Protein AF-0000000085276864 (afdb_homodimer)

pLDDT: mean 82.4, std 25.43, range [32.88, 98.94]

Solvent-accessible surface area (backbone atoms only — not comparable to full-atom values): 12801 Å² total; per-residue (Å²): 137,80,80,74,76,74,74,73,77,80,73,78,75,72,78,76,73,77,78,73,69,77,77,74,61,68,73,77,74,51,74,76,76,57,68,72,76,35,50,50,64,70,44,64,69,44,79,50,71,42,58,68,77,67,55,69,48,38,58,36,40,38,34,48,31,33,49,24,39,40,39,36,50,31,45,26,29,35,36,39,40,33,46,31,32,46,26,42,37,37,38,33,50,27,77,39,45,39,36,40,26,70,46,33,51,26,41,38,35,50,48,48,58,34,38,31,30,79,138,82,79,75,69,77,75,75,76,81,73,78,77,73,79,76,72,79,78,74,69,77,77,73,64,69,71,76,75,52,74,78,77,57,67,71,76,35,48,50,65,68,42,64,68,42,78,49,72,42,56,66,77,67,54,68,47,37,59,37,39,38,33,47,31,33,50,23,38,39,37,35,50,30,45,26,31,34,36,39,41,34,46,31,31,46,28,42,36,38,39,33,51,27,75,38,46,40,36,40,26,69,46,34,51,26,41,37,37,52,49,48,58,32,39,32,30,79

Secondary structure (DSSP, 8-state):
-------------------------TTTT-----GGGGEEES-BS-EEEE-TTSSSS--EEEEEEES-EEEE-S-BS-EEEEEEES-EEEEEEEEEEEEEES-BS-EEEEEEEEEEE-/-------------------------TTTT-----GGGGEEES-BS-EEEE-TTSSSS--EEEEEEES-EEEE-S-BS-EEEEEEES-EEEEEEEEEEEEEES-BS-EEEEEEEEEEE-

InterPro domains:
  IPR006599 CARP motif [SM00673] (65-102)
  IPR012945 Tubulin binding cofactor C-like domain [PF07986] (57-118)
  IPR016098 Cyclase-associated protein CAP/septum formation inhibitor MinC, C-terminal [G3DSA:2.160.20.70] (35-118)
  IPR017901 C-CAP/cofactor C-like domain [PS51329] (22-118)
  IPR036223 Adenylate cyclase-associated CAP, C-terminal superfamily [SSF69340] (34-108)
  IPR039093 Protein XRP2 [PTHR15440] (18-118)

Nearest PDB structures (foldseek):
  2bx6-assembly1_A  TM=9.708E-01  e=3.946E-08  Homo sapiens
  3bh7-assembly1_B  TM=9.808E-01  e=4.309E-07  Homo sapiens
  2b0r-assembly1_A  TM=8.086E-01  e=3.687E-01  Cryptosporidium parvum
  1kq5-assembly1_A  TM=8.104E-01  e=4.629E-01  Saccharomyces cerevisiae
  1k4z-assembly1_A  TM=7.435E-01  e=3.687E-01  Saccharomyces cerevisiae

Organism: Cherax quadricarinatus (NCBI:txid27406)

Foldseek 3Di:
DDPPPPPVPPPPPDPPDPPPPPPPPPPPPPVPPDLVQQEDEQAECEEEEDDEPSQAQEEHEYEHYELYEYYYAYEYAEYEYYQYENYEYEEEAYNHEYEYENYYNYHYHYNYDYYHYD/DDPPPPPPPPPPPDPPDPPPPPPPPPPPPPVPPDLVQQEDEQAECEEEEDDEPSQAQEEHEYEHYELYEYYYAYEYAEYEYYQYENYEYEEEAYAHEYEYENYYNYHYHYNYDYYDYD

Radius of gyration: 33.18 Å; Cα contacts (8 Å, |Δi|>4): 534; chains: 2; bounding box: 94×84×102 Å

Sequence (236 aa):
MGCLHSTGWWSHKEPREPHQEPKSYSWDKKDRVNPADFTVENVSNEEVGRLPGTIGGQQFIIQNCQASQIYLFDCINTITIDDCSDCIIFVGPTTGSLFLRDCQDCVVMAACGQFRTRMGCLHSTGWWSHKEPREPHQEPKSYSWDKKDRVNPADFTVENVSNEEVGRLPGTIGGQQFIIQNCQASQIYLFDCINTITIDDCSDCIIFVGPTTGSLFLRDCQDCVVMAACGQFRTR

Structure (mmCIF, N/CA/C/O backbone):
data_AF-0000000085276864-model_v1
#
loop_
_entity.id
_entity.type
_entity.pdbx_description
1 polymer 'C-CAP/cofactor C-like domain-containing protein'
#
loop_
_atom_site.group_PDB
_atom_site.id
_atom_site.type_symbol
_atom_site.label_atom_id
_atom_site.label_alt_id
_atom_site.label_comp_id
_atom_site.label_asym_id
_atom_site.label_entity_id
_atom_site.label_seq_id
_atom_site.pdbx_PDB_ins_code
_atom_site.Cartn_x
_atom_site.Cartn_y
_atom_site.Cartn_z
_atom_site.occupancy
_atom_site.B_iso_or_equiv
_atom_site.auth_seq_id
_atom_site.auth_comp_id
_atom_site.auth_asym_id
_atom_site.auth_atom_id
_atom_site.pdbx_PDB_model_num
ATOM 1 N N . MET A 1 1 ? 59.781 -59.875 40.656 1 34.41 1 MET A N 1
ATOM 2 C CA . MET A 1 1 ? 58.406 -59.594 40.219 1 34.41 1 MET A CA 1
ATOM 3 C C . MET A 1 1 ? 58.375 -58.281 39.438 1 34.41 1 MET A C 1
ATOM 5 O O . MET A 1 1 ? 58.625 -57.219 40 1 34.41 1 MET A O 1
ATOM 9 N N . GLY A 1 2 ? 58.781 -58.344 38.094 1 35.69 2 GLY A N 1
ATOM 10 C CA . GLY A 1 2 ? 59.219 -57.344 37.125 1 35.69 2 GLY A CA 1
ATOM 11 C C . GLY A 1 2 ? 58.125 -56.344 36.781 1 35.69 2 GLY A C 1
ATOM 12 O O . GLY A 1 2 ? 57 -56.719 36.5 1 35.69 2 GLY A O 1
ATOM 13 N N . CYS A 1 3 ? 58.125 -55.188 37.375 1 41 3 CYS A N 1
ATOM 14 C CA . CYS A 1 3 ? 57.344 -54 37.125 1 41 3 CYS A CA 1
ATOM 15 C C . CYS A 1 3 ? 57.281 -53.656 35.625 1 41 3 CYS A C 1
ATOM 17 O O . CYS A 1 3 ? 58.312 -53.312 35.031 1 41 3 CYS A O 1
ATOM 19 N N . LEU A 1 4 ? 56.594 -54.5 34.906 1 35.19 4 LEU A N 1
ATOM 20 C CA . LEU A 1 4 ? 56.438 -54.406 33.438 1 35.19 4 LEU A CA 1
ATOM 21 C C . LEU A 1 4 ? 55.938 -53 33.062 1 35.19 4 LEU A C 1
ATOM 23 O O . LEU A 1 4 ? 54.969 -52.5 33.594 1 35.19 4 LEU A O 1
ATOM 27 N N . HIS A 1 5 ? 56.906 -52.094 32.844 1 40.5 5 HIS A N 1
ATOM 28 C CA . HIS A 1 5 ? 56.75 -50.781 32.281 1 40.5 5 HIS A CA 1
ATOM 29 C C . HIS A 1 5 ? 55.875 -50.781 31.031 1 40.5 5 HIS A C 1
ATOM 31 O O . HIS A 1 5 ? 56.312 -51.25 29.969 1 40.5 5 HIS A O 1
ATOM 37 N N . SER A 1 6 ? 54.625 -51.188 31.141 1 36.59 6 SER A N 1
ATOM 38 C CA . SER A 1 6 ? 53.688 -51.156 30.016 1 36.59 6 SER A CA 1
ATOM 39 C C . SER A 1 6 ? 53.719 -49.781 29.328 1 36.59 6 SER A C 1
ATOM 41 O O . SER A 1 6 ? 53.5 -48.75 29.969 1 36.59 6 SER A O 1
ATOM 43 N N . THR A 1 7 ? 54.75 -49.594 28.531 1 36.38 7 THR A N 1
ATOM 44 C CA . THR A 1 7 ? 54.875 -48.469 27.641 1 36.38 7 THR A CA 1
ATOM 45 C C . THR A 1 7 ? 53.594 -48.25 26.828 1 36.38 7 THR A C 1
ATOM 47 O O . THR A 1 7 ? 53.312 -49 25.891 1 36.38 7 THR A O 1
ATOM 50 N N . GLY A 1 8 ? 52.438 -48.312 27.422 1 35.78 8 GLY A N 1
ATOM 51 C CA . GLY A 1 8 ? 51.219 -48.125 26.625 1 35.78 8 GLY A CA 1
ATOM 52 C C . GLY A 1 8 ? 51.312 -46.938 25.672 1 35.78 8 GLY A C 1
ATOM 53 O O . GLY A 1 8 ? 51.5 -45.812 26.109 1 35.78 8 GLY A O 1
ATOM 54 N N . TRP A 1 9 ? 51.938 -47.188 24.531 1 35.56 9 TRP A N 1
ATOM 55 C CA . TRP A 1 9 ? 52.062 -46.312 23.359 1 35.56 9 TRP A CA 1
ATOM 56 C C . TRP A 1 9 ? 50.719 -45.656 23.031 1 35.56 9 TRP A C 1
ATOM 58 O O . TRP A 1 9 ? 49.719 -46.312 22.812 1 35.56 9 TRP A O 1
ATOM 68 N N . TRP A 1 10 ? 50.344 -44.469 23.75 1 39.09 10 TRP A N 1
ATOM 69 C CA . TRP A 1 10 ? 49.281 -43.531 23.5 1 39.09 10 TRP A CA 1
ATOM 70 C C . TRP A 1 10 ? 49.156 -43.219 22 1 39.09 10 TRP A C 1
ATOM 72 O O . TRP A 1 10 ? 50 -42.594 21.406 1 39.09 10 TRP A O 1
ATOM 82 N N . SER A 1 11 ? 48.906 -44.219 21.109 1 36.53 11 SER A N 1
ATOM 83 C CA . SER A 1 11 ? 48.688 -43.969 19.703 1 36.53 11 SER A CA 1
ATOM 84 C C . SER A 1 11 ? 47.656 -42.844 19.484 1 36.53 11 SER A C 1
ATOM 86 O O . SER A 1 11 ? 46.562 -42.906 20.016 1 36.53 11 SER A O 1
ATOM 88 N N . HIS A 1 12 ? 48.062 -41.594 19.328 1 34.91 12 HIS A N 1
ATOM 89 C CA . HIS A 1 12 ? 47.344 -40.406 18.891 1 34.91 12 HIS A CA 1
ATOM 90 C C . HIS A 1 12 ? 46.531 -40.688 17.625 1 34.91 12 HIS A C 1
ATOM 92 O O . HIS A 1 12 ? 47.125 -40.906 16.562 1 34.91 12 HIS A O 1
ATOM 98 N N . LYS A 1 13 ? 45.438 -41.438 17.625 1 38.28 13 LYS A N 1
ATOM 99 C CA . LYS A 1 13 ? 44.531 -41.562 16.484 1 38.28 13 LYS A CA 1
ATOM 100 C C . LYS A 1 13 ? 44.188 -40.188 15.906 1 38.28 13 LYS A C 1
ATOM 102 O O . LYS A 1 13 ? 43.75 -39.281 16.641 1 38.28 13 LYS A O 1
ATOM 107 N N . GLU A 1 14 ? 44.875 -39.719 14.852 1 39.56 14 GLU A N 1
ATOM 108 C CA . GLU A 1 14 ? 44.562 -38.5 14.094 1 39.56 14 GLU A CA 1
ATOM 109 C C . GLU A 1 14 ? 43.094 -38.406 13.773 1 39.56 14 GLU A C 1
ATOM 111 O O . GLU A 1 14 ? 42.469 -39.375 13.328 1 39.56 14 GLU A O 1
ATOM 116 N N . PRO A 1 15 ? 42.312 -37.469 14.312 1 41.28 15 PRO A N 1
ATOM 117 C CA . PRO A 1 15 ? 40.906 -37.312 13.992 1 41.28 15 PRO A CA 1
ATOM 118 C C . PRO A 1 15 ? 40.625 -37.281 12.492 1 41.28 15 PRO A C 1
ATOM 120 O O . PRO A 1 15 ? 41.344 -36.594 11.742 1 41.28 15 PRO A O 1
ATOM 123 N N . ARG A 1 16 ? 40.25 -38.375 11.789 1 37.78 16 ARG A N 1
ATOM 124 C CA . ARG A 1 16 ? 39.812 -38.375 10.398 1 37.78 16 ARG A CA 1
ATOM 125 C C . ARG A 1 16 ? 39 -37.156 10.062 1 37.78 16 ARG A C 1
ATOM 127 O O . ARG A 1 16 ? 38.219 -36.688 10.875 1 37.78 16 ARG A O 1
ATOM 134 N N . GLU A 1 17 ? 39.562 -36.188 9.281 1 40.88 17 GLU A N 1
ATOM 135 C CA . GLU A 1 17 ? 38.875 -35 8.727 1 40.88 17 GLU A CA 1
ATOM 136 C C . GLU A 1 17 ? 37.5 -35.375 8.219 1 40.88 17 GLU A C 1
ATOM 138 O O . GLU A 1 17 ? 37.281 -36.406 7.598 1 40.88 17 GLU A O 1
ATOM 143 N N . PRO A 1 18 ? 36.375 -34.938 8.789 1 40.47 18 PRO A N 1
ATOM 144 C CA . PRO A 1 18 ? 35.062 -35.219 8.25 1 40.47 18 PRO A CA 1
ATOM 145 C C . PRO A 1 18 ? 35 -35.094 6.73 1 40.47 18 PRO A C 1
ATOM 147 O O . PRO A 1 18 ? 35.688 -34.25 6.148 1 40.47 18 PRO A O 1
ATOM 150 N N . HIS A 1 19 ? 35 -36.188 5.949 1 40.25 19 HIS A N 1
ATOM 151 C CA . HIS A 1 19 ? 34.688 -36.188 4.527 1 40.25 19 HIS A CA 1
ATOM 152 C C . HIS A 1 19 ? 33.656 -35.125 4.207 1 40.25 19 HIS A C 1
ATOM 154 O O . HIS A 1 19 ? 32.531 -35.125 4.75 1 40.25 19 HIS A O 1
ATOM 160 N N . GLN A 1 20 ? 34 -33.875 3.93 1 39.62 20 GLN A N 1
ATOM 161 C CA . GLN A 1 20 ? 33.094 -32.875 3.373 1 39.62 20 GLN A CA 1
ATOM 162 C C . GLN A 1 20 ? 32.25 -33.469 2.252 1 39.62 20 GLN A C 1
ATOM 164 O O . GLN A 1 20 ? 32.781 -34 1.285 1 39.62 20 GLN A O 1
ATOM 169 N N . GLU A 1 21 ? 31.141 -34.125 2.504 1 41.62 21 GLU A N 1
ATOM 170 C CA . GLU A 1 21 ? 30.203 -34.469 1.443 1 41.62 21 GLU A CA 1
ATOM 171 C C . GLU A 1 21 ? 30.156 -33.375 0.368 1 41.62 21 GLU A C 1
ATOM 173 O O . GLU A 1 21 ? 30.312 -32.188 0.668 1 41.62 21 GLU A O 1
ATOM 178 N N . PRO A 1 22 ? 30.578 -33.688 -0.843 1 43.56 22 PRO A N 1
ATOM 179 C CA . PRO A 1 22 ? 30.531 -32.656 -1.879 1 43.56 22 PRO A CA 1
ATOM 180 C C . PRO A 1 22 ? 29.281 -31.797 -1.786 1 43.56 22 PRO A C 1
ATOM 182 O O . PRO A 1 22 ? 28.203 -32.281 -1.423 1 43.56 22 PRO A O 1
ATOM 185 N N . LYS A 1 23 ? 29.438 -30.5 -1.531 1 43.78 23 LYS A N 1
ATOM 186 C CA . LYS A 1 23 ? 28.375 -29.5 -1.575 1 43.78 23 LYS A CA 1
ATOM 187 C C . LYS A 1 23 ? 27.453 -29.719 -2.781 1 43.78 23 LYS A C 1
ATOM 189 O O . LYS A 1 23 ? 27.906 -29.641 -3.926 1 43.78 23 LYS A O 1
ATOM 194 N N . SER A 1 24 ? 26.656 -30.703 -2.801 1 42.94 24 SER A N 1
ATOM 195 C CA . SER A 1 24 ? 25.641 -30.734 -3.836 1 42.94 24 SER A CA 1
ATOM 196 C C . SER A 1 24 ? 25.062 -29.328 -4.066 1 42.94 24 SER A C 1
ATOM 198 O O . SER A 1 24 ? 24.688 -28.641 -3.113 1 42.94 24 SER A O 1
ATOM 200 N N . TYR A 1 25 ? 25.609 -28.656 -5.082 1 46.06 25 TYR A N 1
ATOM 201 C CA . TYR A 1 25 ? 25.172 -27.297 -5.359 1 46.06 25 TYR A CA 1
ATOM 202 C C . TYR A 1 25 ? 23.672 -27.25 -5.625 1 46.06 25 TYR A C 1
ATOM 204 O O . TYR A 1 25 ? 23.109 -28.203 -6.172 1 46.06 25 TYR A O 1
ATOM 212 N N . SER A 1 26 ? 22.859 -26.656 -4.812 1 50.47 26 SER A N 1
ATOM 213 C CA . SER A 1 26 ? 21.422 -26.375 -4.789 1 50.47 26 SER A CA 1
ATOM 214 C C . SER A 1 26 ? 20.891 -26.094 -6.188 1 50.47 26 SER A C 1
ATOM 216 O O . SER A 1 26 ? 19.688 -26.203 -6.441 1 50.47 26 SER A O 1
ATOM 218 N N . TRP A 1 27 ? 21.797 -25.766 -7.102 1 50.78 27 TRP A N 1
ATOM 219 C CA . TRP A 1 27 ? 21.281 -25.422 -8.422 1 50.78 27 TRP A CA 1
ATOM 220 C C . TRP A 1 27 ? 20.75 -26.672 -9.133 1 50.78 27 TRP A C 1
ATOM 222 O O . TRP A 1 27 ? 20.047 -26.562 -10.148 1 50.78 27 TRP A O 1
ATOM 232 N N . ASP A 1 28 ? 21.344 -27.844 -9.047 1 48.56 28 ASP A N 1
ATOM 233 C CA . ASP A 1 28 ? 20.922 -29 -9.828 1 48.56 28 ASP A CA 1
ATOM 234 C C . ASP A 1 28 ? 19.484 -29.406 -9.477 1 48.56 28 ASP A C 1
ATOM 236 O O . ASP A 1 28 ? 18.781 -29.984 -10.312 1 48.56 28 ASP A O 1
ATOM 240 N N . LYS A 1 29 ? 19.125 -29.703 -8.234 1 42.28 29 LYS A N 1
ATOM 241 C CA . LYS A 1 29 ? 17.75 -30.031 -7.867 1 42.28 29 LYS A CA 1
ATOM 242 C C . LYS A 1 29 ? 16.859 -28.781 -7.891 1 42.28 29 LYS A C 1
ATOM 244 O O . LYS A 1 29 ? 16.359 -28.344 -6.852 1 42.28 29 LYS A O 1
ATOM 249 N N . LYS A 1 30 ? 17.188 -27.734 -8.531 1 48.84 30 LYS A N 1
ATOM 250 C CA . LYS A 1 30 ? 16.203 -26.672 -8.664 1 48.84 30 LYS A CA 1
ATOM 251 C C . LYS A 1 30 ? 14.859 -27.219 -9.117 1 48.84 30 LYS A C 1
ATOM 253 O O . LYS A 1 30 ? 14.719 -27.688 -10.25 1 48.84 30 LYS A O 1
ATOM 258 N N . ASP A 1 31 ? 14.211 -28.031 -8.469 1 52.94 31 ASP A N 1
ATOM 259 C CA . ASP A 1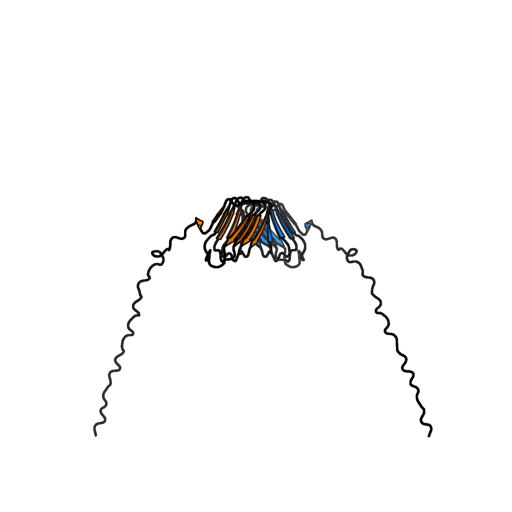 31 ? 12.805 -28.297 -8.789 1 52.94 31 ASP A CA 1
ATOM 260 C C . ASP A 1 31 ? 12.18 -27.109 -9.523 1 52.94 31 ASP A C 1
ATOM 262 O O . ASP A 1 31 ? 12.258 -25.969 -9.055 1 52.94 31 ASP A O 1
ATOM 266 N N . ARG A 1 32 ? 12.109 -26.938 -10.836 1 65.44 32 ARG A N 1
ATOM 267 C CA . ARG A 1 32 ? 11.648 -25.891 -11.742 1 65.44 32 ARG A CA 1
ATOM 268 C C . ARG A 1 32 ? 10.305 -25.328 -11.289 1 65.44 32 ARG A C 1
ATOM 270 O O . ARG A 1 32 ? 9.289 -26.031 -11.328 1 65.44 32 ARG A O 1
ATOM 277 N N . VAL A 1 33 ? 10.297 -24.484 -10.375 1 77.81 33 VAL A N 1
ATOM 278 C CA . VAL A 1 33 ? 9.047 -23.844 -10.008 1 77.81 33 VAL A CA 1
ATOM 279 C C . VAL A 1 33 ? 8.383 -23.266 -11.258 1 77.81 33 VAL A C 1
ATOM 281 O O . VAL A 1 33 ? 9.039 -22.625 -12.086 1 77.81 33 VAL A O 1
ATOM 284 N N . ASN A 1 34 ? 7.188 -23.719 -11.648 1 88.94 34 ASN A N 1
ATOM 285 C CA . ASN A 1 34 ? 6.367 -23.188 -12.727 1 88.94 34 ASN A CA 1
ATOM 286 C C . ASN A 1 34 ? 5.805 -21.812 -12.375 1 88.94 34 ASN A C 1
ATOM 288 O O . ASN A 1 34 ? 4.988 -21.688 -11.461 1 88.94 34 ASN A O 1
ATOM 292 N N . PRO A 1 35 ? 6.207 -20.797 -13.086 1 88.56 35 PRO A N 1
ATOM 293 C CA . PRO A 1 35 ? 5.715 -19.453 -12.781 1 88.56 35 PRO A CA 1
ATOM 294 C C . PRO A 1 35 ? 4.188 -19.375 -12.766 1 88.56 35 PRO A C 1
ATOM 296 O O . PRO A 1 35 ? 3.619 -18.547 -12.047 1 88.56 35 PRO A O 1
ATOM 299 N N . ALA A 1 36 ? 3.562 -20.172 -13.531 1 92.5 36 ALA A N 1
ATOM 300 C CA . ALA A 1 36 ? 2.105 -20.141 -13.602 1 92.5 36 ALA A CA 1
ATOM 301 C C . ALA A 1 36 ? 1.481 -20.484 -12.25 1 92.5 36 ALA A C 1
ATOM 303 O O . ALA A 1 36 ? 0.371 -20.047 -11.945 1 92.5 36 ALA A O 1
ATOM 304 N N . ASP A 1 37 ? 2.209 -21.219 -11.5 1 94.56 37 ASP A N 1
ATOM 305 C CA . ASP A 1 37 ? 1.709 -21.609 -10.188 1 94.56 37 ASP A CA 1
ATOM 306 C C . ASP A 1 37 ? 1.671 -20.422 -9.234 1 94.56 37 ASP A C 1
ATOM 308 O O . ASP A 1 37 ? 1.008 -20.469 -8.195 1 94.56 37 ASP A O 1
ATOM 312 N N . PHE A 1 38 ? 2.387 -19.391 -9.625 1 97.94 38 PHE A N 1
ATOM 313 C CA . PHE A 1 38 ? 2.521 -18.25 -8.727 1 97.94 38 PHE A CA 1
ATOM 314 C C . PHE A 1 38 ? 1.994 -16.969 -9.383 1 97.94 38 PHE A C 1
ATOM 316 O O . PHE A 1 38 ? 2.58 -15.898 -9.227 1 97.94 38 PHE A O 1
ATOM 323 N N . THR A 1 39 ? 0.904 -17.203 -10.094 1 98.5 39 THR A N 1
ATOM 324 C CA . THR A 1 39 ? 0.241 -16.094 -10.781 1 98.5 39 THR A CA 1
ATOM 325 C C . THR A 1 39 ? -1.276 -16.25 -10.703 1 98.5 39 THR A C 1
ATOM 327 O O . THR A 1 39 ? -1.805 -17.359 -10.867 1 98.5 39 THR A O 1
ATOM 330 N N . VAL A 1 40 ? -1.988 -15.18 -10.414 1 98.75 40 VAL A N 1
ATOM 331 C CA . VAL A 1 40 ? -3.422 -15.023 -10.641 1 98.75 40 VAL A CA 1
ATOM 332 C C . VAL A 1 40 ? -3.668 -13.945 -11.695 1 98.75 40 VAL A C 1
ATOM 334 O O . VAL A 1 40 ? -3.318 -12.781 -11.492 1 98.75 40 VAL A O 1
ATOM 337 N N . GLU A 1 41 ? -4.223 -14.398 -12.805 1 98.75 41 GLU A N 1
ATOM 338 C CA . GLU A 1 41 ? -4.363 -13.438 -13.891 1 98.75 41 GLU A CA 1
ATOM 339 C C . GLU A 1 41 ? -5.707 -13.602 -14.602 1 98.75 41 GLU A C 1
ATOM 341 O O . GLU A 1 41 ? -6.242 -14.711 -14.68 1 98.75 41 GLU A O 1
ATOM 346 N N . ASN A 1 42 ? -6.262 -12.531 -15.07 1 98.81 42 ASN A N 1
ATOM 347 C CA . ASN A 1 42 ? -7.453 -12.492 -15.906 1 98.81 42 ASN A CA 1
ATOM 348 C C . ASN A 1 42 ? -8.672 -13.062 -15.188 1 98.81 42 ASN A C 1
ATOM 350 O O . ASN A 1 42 ? -9.445 -13.812 -15.766 1 98.81 42 ASN A O 1
ATOM 354 N N . VAL A 1 43 ? -8.781 -12.695 -13.969 1 98.75 43 VAL A N 1
ATOM 355 C CA . VAL A 1 43 ? -9.914 -13.141 -13.164 1 98.75 43 VAL A CA 1
ATOM 356 C C . VAL A 1 43 ? -10.953 -12.031 -13.07 1 98.75 43 VAL A C 1
ATOM 358 O O . VAL A 1 43 ? -10.609 -10.867 -12.836 1 98.75 43 VAL A O 1
ATOM 361 N N . SER A 1 44 ? -12.219 -12.352 -13.391 1 98.88 44 SER A N 1
ATOM 362 C CA . SER A 1 44 ? -13.312 -11.383 -13.328 1 98.88 44 SER A CA 1
ATOM 363 C C . SER A 1 44 ? -14.508 -11.938 -12.562 1 98.88 44 SER A C 1
ATOM 365 O O . SER A 1 44 ? -14.984 -13.039 -12.867 1 98.88 44 SER A O 1
ATOM 367 N N . ASN A 1 45 ? -14.852 -11.227 -11.539 1 98.81 45 ASN A N 1
ATOM 368 C CA . ASN A 1 45 ? -16.047 -11.594 -10.789 1 98.81 45 ASN A CA 1
ATOM 369 C C . ASN A 1 45 ? -15.898 -12.969 -10.148 1 98.81 45 ASN A C 1
ATOM 371 O O . ASN A 1 45 ? -16.812 -13.805 -10.25 1 98.81 45 ASN A O 1
ATOM 375 N N . GLU A 1 46 ? -14.75 -13.109 -9.492 1 98.75 46 GLU A N 1
ATOM 376 C CA . GLU A 1 46 ? -14.477 -14.398 -8.867 1 98.75 46 GLU A CA 1
ATOM 377 C C . GLU A 1 46 ? -13.773 -14.227 -7.527 1 98.75 46 GLU A C 1
ATOM 379 O O . GLU A 1 46 ? -13.281 -13.141 -7.211 1 98.75 46 GLU A O 1
ATOM 384 N N . GLU A 1 47 ? -13.859 -15.234 -6.73 1 98.69 47 GLU A N 1
ATOM 385 C CA . GLU A 1 47 ? -13.023 -15.398 -5.543 1 98.69 47 GLU A CA 1
ATOM 386 C C . GLU A 1 47 ? -11.961 -16.469 -5.758 1 98.69 47 GLU A C 1
ATOM 388 O O . GLU A 1 47 ? -12.281 -17.625 -6.035 1 98.69 47 GLU A O 1
ATOM 393 N N . VAL A 1 48 ? -10.75 -16.062 -5.715 1 98.69 48 VAL A N 1
ATOM 394 C CA . VAL A 1 48 ? -9.641 -16.984 -5.926 1 98.69 48 VAL A CA 1
ATOM 395 C C . VAL A 1 48 ? -8.625 -16.828 -4.797 1 98.69 48 VAL A C 1
ATOM 397 O O . VAL A 1 48 ? -8.602 -15.812 -4.102 1 98.69 48 VAL A O 1
ATOM 400 N N . GLY A 1 49 ? -7.754 -17.953 -4.547 1 98.25 49 GLY A N 1
ATOM 401 C CA . GLY A 1 49 ? -6.773 -17.828 -3.477 1 98.25 49 GLY A CA 1
ATOM 402 C C . GLY A 1 49 ? -5.711 -18.922 -3.518 1 98.25 49 GLY A C 1
ATOM 403 O O . GLY A 1 49 ? -5.715 -19.766 -4.418 1 98.25 49 GLY A O 1
ATOM 404 N N . ARG A 1 50 ? -4.777 -18.781 -2.717 1 98.5 50 ARG A N 1
ATOM 405 C CA . ARG A 1 50 ? -3.732 -19.766 -2.438 1 98.5 50 ARG A CA 1
ATOM 406 C C . ARG A 1 50 ? -3.719 -20.156 -0.96 1 98.5 50 ARG A C 1
ATOM 408 O O . ARG A 1 50 ? -3.689 -19.281 -0.089 1 98.5 50 ARG A O 1
ATOM 415 N N . LEU A 1 51 ? -3.697 -21.453 -0.735 1 97.81 51 LEU A N 1
ATOM 416 C CA . LEU A 1 51 ? -3.67 -21.953 0.634 1 97.81 51 LEU A CA 1
ATOM 417 C C . LEU A 1 51 ? -2.246 -21.953 1.184 1 97.81 51 LEU A C 1
ATOM 419 O O . LEU A 1 51 ? -1.28 -21.906 0.418 1 97.81 51 LEU A O 1
ATOM 423 N N . PRO A 1 52 ? -2.102 -22.016 2.543 1 97.94 52 PRO A N 1
ATOM 424 C CA . PRO A 1 52 ? -0.76 -22.141 3.121 1 97.94 52 PRO A CA 1
ATOM 425 C C . PRO A 1 52 ? 0.029 -23.312 2.551 1 97.94 52 PRO A C 1
ATOM 427 O O . PRO A 1 52 ? -0.535 -24.391 2.326 1 97.94 52 PRO A O 1
ATOM 430 N N . GLY A 1 53 ? 1.264 -23.062 2.293 1 97 53 GLY A N 1
ATOM 431 C CA . GLY A 1 53 ? 2.125 -24.125 1.779 1 97 53 GLY A CA 1
ATOM 432 C C . GLY A 1 53 ? 2.189 -24.156 0.263 1 97 53 GLY A C 1
ATOM 433 O O . GLY A 1 53 ? 3.016 -24.859 -0.314 1 97 53 GLY A O 1
ATOM 434 N N . THR A 1 54 ? 1.394 -23.375 -0.413 1 96.88 54 THR A N 1
ATOM 435 C CA . THR A 1 54 ? 1.305 -23.453 -1.866 1 96.88 54 THR A CA 1
ATOM 436 C C . THR A 1 54 ? 2.25 -22.453 -2.527 1 96.88 54 THR A C 1
ATOM 438 O O . THR A 1 54 ? 2.686 -22.656 -3.662 1 96.88 54 THR A O 1
ATOM 441 N N . ILE A 1 55 ? 2.619 -21.406 -1.837 1 97.56 55 ILE A N 1
ATOM 442 C CA . ILE A 1 55 ? 3.51 -20.406 -2.416 1 97.56 55 ILE A CA 1
ATOM 443 C C . ILE A 1 55 ? 4.938 -20.641 -1.931 1 97.56 55 ILE A C 1
ATOM 445 O O . ILE A 1 55 ? 5.863 -20.75 -2.738 1 97.56 55 ILE A O 1
ATOM 449 N N . GLY A 1 56 ? 5.133 -20.719 -0.621 1 96.62 56 GLY A N 1
ATOM 450 C CA . GLY A 1 56 ? 6.398 -21.172 -0.077 1 96.62 56 GLY A CA 1
ATOM 451 C C . GLY A 1 56 ? 7.516 -20.156 -0.218 1 96.62 56 GLY A C 1
ATOM 452 O O . GLY A 1 56 ? 8.656 -20.516 -0.535 1 96.62 56 GLY A O 1
ATOM 453 N N . GLY A 1 57 ? 7.156 -18.875 -0.075 1 97.19 57 GLY A N 1
ATOM 454 C CA . GLY A 1 57 ? 8.195 -17.859 -0.086 1 97.19 57 GLY A CA 1
ATOM 455 C C . GLY A 1 57 ? 8.609 -17.438 -1.485 1 97.19 57 GLY A C 1
ATOM 456 O O . GLY A 1 57 ? 9.656 -16.812 -1.669 1 97.19 57 GLY A O 1
ATOM 457 N N . GLN A 1 58 ? 7.832 -17.891 -2.479 1 96.81 58 GLN A N 1
ATOM 458 C CA . GLN A 1 58 ? 8.117 -17.469 -3.848 1 96.81 58 GLN A CA 1
ATOM 459 C C . GLN A 1 58 ? 7.512 -16.109 -4.133 1 96.81 58 GLN A C 1
ATOM 461 O O . GLN A 1 58 ? 6.664 -15.625 -3.377 1 96.81 58 GLN A O 1
ATOM 466 N N . GLN A 1 59 ? 8.031 -15.469 -5.242 1 97.81 59 GLN A N 1
ATOM 467 C CA . GLN A 1 59 ? 7.359 -14.273 -5.738 1 97.81 59 GLN A CA 1
ATOM 468 C C . GLN A 1 59 ? 5.977 -14.609 -6.289 1 97.81 59 GLN A C 1
ATOM 470 O O . GLN A 1 59 ? 5.727 -15.742 -6.707 1 97.81 59 GLN A O 1
ATOM 475 N N . PHE A 1 60 ? 5.145 -13.648 -6.215 1 98.62 60 PHE A N 1
ATOM 476 C CA . PHE A 1 60 ? 3.781 -13.859 -6.695 1 98.62 60 PHE A CA 1
ATOM 477 C C . PHE A 1 60 ? 3.318 -12.68 -7.543 1 98.62 60 PHE A C 1
ATOM 479 O O . PHE A 1 60 ? 3.654 -11.523 -7.25 1 98.62 60 PHE A O 1
ATOM 486 N N . ILE A 1 61 ? 2.473 -13 -8.586 1 98.81 61 ILE A N 1
ATOM 487 C CA . ILE A 1 61 ? 1.983 -11.961 -9.484 1 98.81 61 ILE A CA 1
ATOM 488 C C . ILE A 1 61 ? 0.459 -12.008 -9.547 1 98.81 61 ILE A C 1
ATOM 490 O O . ILE A 1 61 ? -0.127 -13.078 -9.719 1 98.81 61 ILE A O 1
ATOM 494 N N . ILE A 1 62 ? -0.138 -10.867 -9.328 1 98.94 62 ILE A N 1
ATOM 495 C CA . ILE A 1 62 ? -1.556 -10.664 -9.602 1 98.94 62 ILE A CA 1
ATOM 496 C C . ILE A 1 62 ? -1.72 -9.633 -10.719 1 98.94 62 ILE A C 1
ATOM 498 O O . ILE A 1 62 ? -1.2 -8.516 -10.617 1 98.94 62 ILE A O 1
ATOM 502 N N . GLN A 1 63 ? -2.479 -10.055 -11.82 1 98.94 63 GLN A N 1
ATOM 503 C CA . GLN A 1 63 ? -2.561 -9.062 -12.883 1 98.94 63 GLN A CA 1
ATOM 504 C C . GLN A 1 63 ? -3.852 -9.211 -13.68 1 98.94 63 GLN A C 1
ATOM 506 O O . GLN A 1 63 ? -4.359 -10.32 -13.852 1 98.94 63 GLN A O 1
ATOM 511 N N . ASN A 1 64 ? -4.375 -8.156 -14.125 1 98.94 64 ASN A N 1
ATOM 512 C CA . ASN A 1 64 ? -5.539 -8.109 -15 1 98.94 64 ASN A CA 1
ATOM 513 C C . ASN A 1 64 ? -6.766 -8.742 -14.352 1 98.94 64 ASN A C 1
ATOM 515 O O . ASN A 1 64 ? -7.426 -9.594 -14.953 1 98.94 64 ASN A O 1
ATOM 519 N N . CYS A 1 65 ? -7.012 -8.305 -13.18 1 98.94 65 CYS A N 1
ATOM 520 C CA . CYS A 1 65 ? -8.172 -8.836 -12.461 1 98.94 65 CYS A CA 1
ATOM 521 C C . CYS A 1 65 ? -9.188 -7.73 -12.188 1 98.94 65 CYS A C 1
ATOM 523 O O . CYS A 1 65 ? -8.812 -6.578 -11.961 1 98.94 65 CYS A O 1
ATOM 525 N N . GLN A 1 66 ? -10.445 -8.047 -12.242 1 98.94 66 GLN A N 1
ATOM 526 C CA . GLN A 1 66 ? -11.508 -7.07 -12.055 1 98.94 66 GLN A CA 1
ATOM 527 C C . GLN A 1 66 ? -12.609 -7.621 -11.156 1 98.94 66 GLN A C 1
ATOM 529 O O . GLN A 1 66 ? -13.023 -8.773 -11.312 1 98.94 66 GLN A O 1
ATOM 534 N N . ALA A 1 67 ? -13.07 -6.793 -10.305 1 98.94 67 ALA A N 1
ATOM 535 C CA . ALA A 1 67 ? -14.242 -7.098 -9.484 1 98.94 67 ALA A CA 1
ATOM 536 C C . ALA A 1 67 ? -14.117 -8.477 -8.836 1 98.94 67 ALA A C 1
ATOM 538 O O . ALA A 1 67 ? -15.039 -9.289 -8.906 1 98.94 67 ALA A O 1
ATOM 539 N N . SER A 1 68 ? -12.945 -8.68 -8.266 1 98.94 68 SER A N 1
ATOM 540 C CA . SER A 1 68 ? -12.68 -10.016 -7.73 1 98.94 68 SER A CA 1
ATOM 541 C C . SER A 1 68 ? -12.062 -9.938 -6.34 1 98.94 68 SER A C 1
ATOM 543 O O . SER A 1 68 ? -11.57 -8.883 -5.926 1 98.94 68 SER A O 1
ATOM 545 N N . GLN A 1 69 ? -12.18 -11.008 -5.598 1 98.94 69 GLN A N 1
ATOM 546 C CA . GLN A 1 69 ? -11.531 -11.172 -4.301 1 98.94 69 GLN A CA 1
ATOM 547 C C . GLN A 1 69 ? -10.398 -12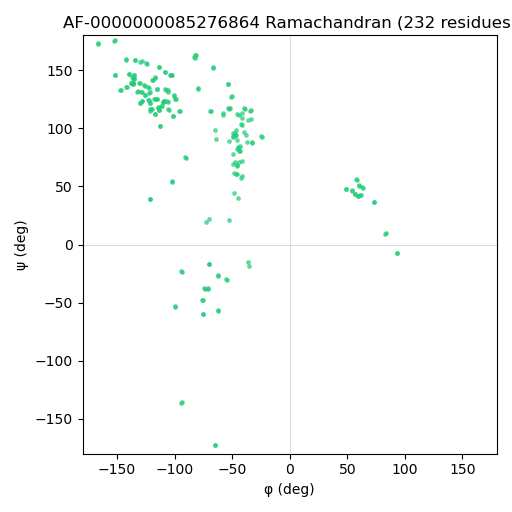.195 -4.371 1 98.94 69 GLN A C 1
ATOM 549 O O . GLN A 1 69 ? -10.609 -13.328 -4.809 1 98.94 69 GLN A O 1
ATOM 554 N N . ILE A 1 70 ? -9.188 -11.758 -3.98 1 98.94 70 ILE A N 1
ATOM 555 C CA . ILE A 1 70 ? -7.992 -12.594 -4.102 1 98.94 70 ILE A CA 1
ATOM 556 C C . ILE A 1 70 ? -7.336 -12.758 -2.734 1 98.94 70 ILE A C 1
ATOM 558 O O . ILE A 1 70 ? -7.039 -11.766 -2.059 1 98.94 70 ILE A O 1
ATOM 562 N N . TYR A 1 71 ? -7.145 -14.031 -2.32 1 98.88 71 TYR A N 1
ATOM 563 C CA . TYR A 1 71 ? -6.594 -14.336 -1.004 1 98.88 71 TYR A CA 1
ATOM 564 C C . TYR A 1 71 ? -5.301 -15.141 -1.124 1 98.88 71 TYR A C 1
ATOM 566 O O . TYR A 1 71 ? -5.316 -16.281 -1.573 1 98.88 71 TYR A O 1
ATOM 574 N N . LEU A 1 72 ? -4.199 -14.531 -0.642 1 98.88 72 LEU A N 1
ATOM 575 C CA . LEU A 1 72 ? -2.928 -15.25 -0.582 1 98.88 72 LEU A CA 1
ATOM 576 C C . LEU A 1 72 ? -2.514 -15.5 0.865 1 98.88 72 LEU A C 1
ATOM 578 O O . LEU A 1 72 ? -1.942 -14.625 1.515 1 98.88 72 LEU A O 1
ATOM 582 N N . PHE A 1 73 ? -2.75 -16.75 1.272 1 98.38 73 PHE A N 1
ATOM 583 C CA . PHE A 1 73 ? -2.557 -17.078 2.68 1 98.38 73 PHE A CA 1
ATOM 584 C C . PHE A 1 73 ? -1.246 -17.828 2.885 1 98.38 73 PHE A C 1
ATOM 586 O O . PHE A 1 73 ? -1.233 -18.922 3.449 1 98.38 73 PHE A O 1
ATOM 593 N N . ASP A 1 74 ? -0.161 -17.328 2.449 1 98.62 74 ASP A N 1
ATOM 594 C CA . ASP A 1 74 ? 1.162 -17.922 2.605 1 98.62 74 ASP A CA 1
ATOM 595 C C . ASP A 1 74 ? 2.25 -16.859 2.621 1 98.62 74 ASP A C 1
ATOM 597 O O . ASP A 1 74 ? 1.976 -15.68 2.367 1 98.62 74 ASP A O 1
ATOM 601 N N . CYS A 1 75 ? 3.574 -17.344 2.869 1 98.44 75 CYS A N 1
ATOM 602 C CA . CYS A 1 75 ? 4.707 -16.422 2.861 1 98.44 75 CYS A CA 1
ATOM 603 C C . CYS A 1 75 ? 5.145 -16.109 1.436 1 98.44 75 CYS A C 1
ATOM 605 O O . CYS A 1 75 ? 5.207 -17 0.591 1 98.44 75 CYS A O 1
ATOM 607 N N . ILE A 1 76 ? 5.336 -14.828 1.252 1 98.5 76 ILE A N 1
ATOM 608 C CA . ILE A 1 76 ? 5.68 -14.352 -0.082 1 98.5 76 ILE A CA 1
ATOM 609 C C . ILE A 1 76 ? 6.965 -13.531 -0.02 1 98.5 76 ILE A C 1
ATOM 611 O O . ILE A 1 76 ? 7.168 -12.75 0.916 1 98.5 76 ILE A O 1
ATOM 615 N N . ASN A 1 77 ? 7.816 -13.805 -1.011 1 98.06 77 ASN A N 1
ATOM 616 C CA . ASN A 1 77 ? 9.023 -12.984 -1.055 1 98.06 77 ASN A CA 1
ATOM 617 C C . ASN A 1 77 ? 8.727 -11.578 -1.579 1 98.06 77 ASN A C 1
ATOM 619 O O . ASN A 1 77 ? 8.945 -10.594 -0.879 1 98.06 77 ASN A O 1
ATOM 623 N N . THR A 1 78 ? 8.195 -11.484 -2.854 1 98.25 78 THR A N 1
ATOM 624 C CA . THR A 1 78 ? 7.805 -10.258 -3.527 1 98.25 78 THR A CA 1
ATOM 625 C C . THR A 1 78 ? 6.461 -10.43 -4.23 1 98.25 78 THR A C 1
ATOM 627 O O . THR A 1 78 ? 6.156 -11.508 -4.746 1 98.25 78 THR A O 1
ATOM 630 N N . ILE A 1 79 ? 5.676 -9.383 -4.184 1 98.75 79 ILE A N 1
ATOM 631 C CA . ILE A 1 79 ? 4.41 -9.477 -4.906 1 98.75 79 ILE A CA 1
ATOM 632 C C . ILE A 1 79 ? 4.223 -8.25 -5.793 1 98.75 79 ILE A C 1
ATOM 634 O O . ILE A 1 79 ? 4.555 -7.133 -5.391 1 98.75 79 ILE A O 1
ATOM 638 N N . THR A 1 80 ? 3.742 -8.484 -6.973 1 98.75 80 THR A N 1
ATOM 639 C CA . THR A 1 80 ? 3.365 -7.434 -7.91 1 98.75 80 THR A CA 1
ATOM 640 C C . THR A 1 80 ? 1.871 -7.488 -8.219 1 98.75 80 THR A C 1
ATOM 642 O O . THR A 1 80 ? 1.346 -8.547 -8.57 1 98.75 80 THR A O 1
ATOM 645 N N . ILE A 1 81 ? 1.235 -6.453 -8.023 1 98.88 81 ILE A N 1
ATOM 646 C CA . ILE A 1 81 ? -0.166 -6.285 -8.391 1 98.88 81 ILE A CA 1
ATOM 647 C C . ILE A 1 81 ? -0.287 -5.227 -9.484 1 98.88 81 ILE A C 1
ATOM 649 O O . ILE A 1 81 ? 0.041 -4.059 -9.266 1 98.88 81 ILE A O 1
ATOM 653 N N . ASP A 1 82 ? -0.807 -5.711 -10.648 1 98.81 82 ASP A N 1
ATOM 654 C CA . ASP A 1 82 ? -0.793 -4.844 -11.828 1 98.81 82 ASP A CA 1
ATOM 655 C C . ASP A 1 82 ? -2.152 -4.844 -12.523 1 98.81 82 ASP A C 1
ATOM 657 O O . ASP A 1 82 ? -2.746 -5.898 -12.734 1 98.81 82 ASP A O 1
ATOM 661 N N . ASP A 1 83 ? -2.643 -3.682 -12.82 1 98.88 83 ASP A N 1
ATOM 662 C CA . ASP A 1 83 ? -3.834 -3.525 -13.656 1 98.88 83 ASP A CA 1
ATOM 663 C C . ASP A 1 83 ? -5.027 -4.258 -13.047 1 98.88 83 ASP A C 1
ATOM 665 O O . ASP A 1 83 ? -5.641 -5.105 -13.695 1 98.88 83 ASP A O 1
ATOM 669 N N . CYS A 1 84 ? -5.301 -3.912 -11.859 1 98.88 84 CYS A N 1
ATOM 670 C CA . CYS A 1 84 ? -6.453 -4.48 -11.172 1 98.88 84 CYS A CA 1
ATOM 671 C C . CYS A 1 84 ? -7.449 -3.396 -10.789 1 98.88 84 CYS A C 1
ATOM 673 O O . CYS A 1 84 ? -7.059 -2.293 -10.406 1 98.88 84 CYS A O 1
ATOM 675 N N . SER A 1 85 ? -8.703 -3.695 -10.898 1 98.94 85 SER A N 1
ATOM 676 C CA . SER A 1 85 ? -9.742 -2.729 -10.547 1 98.94 85 SER A CA 1
ATOM 677 C C . SER A 1 85 ? -10.852 -3.383 -9.734 1 98.94 85 SER A C 1
ATOM 679 O O . SER A 1 85 ? -11.266 -4.508 -10.031 1 98.94 85 SER A O 1
ATOM 681 N N . ASP A 1 86 ? -11.281 -2.713 -8.773 1 98.94 86 ASP A N 1
ATOM 682 C CA . ASP A 1 86 ? -12.422 -3.15 -7.977 1 98.94 86 ASP A CA 1
ATOM 683 C C . ASP A 1 86 ? -12.156 -4.512 -7.336 1 98.94 86 ASP A C 1
ATOM 685 O O . ASP A 1 86 ? -13.016 -5.398 -7.375 1 98.94 86 ASP A O 1
ATOM 689 N N . CYS A 1 87 ? -10.969 -4.625 -6.867 1 98.94 87 CYS A N 1
ATOM 690 C CA . CYS A 1 87 ? -10.617 -5.898 -6.25 1 98.94 87 CYS A CA 1
ATOM 691 C C . CYS A 1 87 ? -10.375 -5.73 -4.754 1 98.94 87 CYS A C 1
ATOM 693 O O . CYS A 1 87 ? -10.023 -4.645 -4.293 1 98.94 87 CYS A O 1
ATOM 695 N N . ILE A 1 88 ? -10.602 -6.777 -4.012 1 98.94 88 ILE A N 1
ATOM 696 C CA . ILE A 1 88 ? -10.156 -6.945 -2.635 1 98.94 88 ILE A CA 1
ATOM 697 C C . ILE A 1 88 ? -9.055 -8.008 -2.572 1 98.94 88 ILE A C 1
ATOM 699 O O . ILE A 1 88 ? -9.273 -9.156 -2.973 1 98.94 88 ILE A O 1
ATOM 703 N N . ILE A 1 89 ? -7.898 -7.617 -2.043 1 98.94 89 ILE A N 1
ATOM 704 C CA . ILE A 1 89 ? -6.734 -8.5 -2.111 1 98.94 89 ILE A CA 1
ATOM 705 C C . ILE A 1 89 ? -6.125 -8.656 -0.72 1 98.94 89 ILE A C 1
ATOM 707 O O . ILE A 1 89 ? -5.758 -7.668 -0.081 1 98.94 89 ILE A O 1
ATOM 711 N N . PHE A 1 90 ? -6.008 -9.836 -0.269 1 98.88 90 PHE A N 1
ATOM 712 C CA . PHE A 1 90 ? -5.348 -10.188 0.984 1 98.88 90 PHE A CA 1
ATOM 713 C C . PHE A 1 90 ? -3.996 -10.836 0.721 1 98.88 90 PHE A C 1
ATOM 715 O O . PHE A 1 90 ? -3.916 -11.859 0.032 1 98.88 90 PHE A O 1
ATOM 722 N N . VAL A 1 91 ? -2.982 -10.242 1.276 1 98.81 91 VAL A N 1
ATOM 723 C CA . VAL A 1 91 ? -1.631 -10.742 1.044 1 98.81 91 VAL A CA 1
ATOM 724 C C . VAL A 1 91 ? -0.979 -11.109 2.375 1 98.81 91 VAL A C 1
ATOM 726 O O . VAL A 1 91 ? -0.869 -10.273 3.273 1 98.81 91 VAL A O 1
ATOM 729 N N . GLY A 1 92 ? -0.582 -12.344 2.486 1 98.56 92 GLY A N 1
ATOM 730 C CA . GLY A 1 92 ? 0.122 -12.789 3.678 1 98.56 92 GLY A CA 1
ATOM 731 C C . GLY A 1 92 ? 1.475 -12.125 3.855 1 98.56 92 GLY A C 1
ATOM 732 O O . GLY A 1 92 ? 1.789 -11.148 3.164 1 98.56 92 GLY A O 1
ATOM 733 N N . PRO A 1 93 ? 2.211 -12.68 4.91 1 98.44 93 PRO A N 1
ATOM 734 C CA . PRO A 1 93 ? 3.521 -12.078 5.18 1 98.44 93 PRO A CA 1
ATOM 735 C C . PRO A 1 93 ? 4.383 -11.953 3.926 1 98.44 93 PRO A C 1
ATOM 737 O O . PRO A 1 93 ? 4.555 -12.922 3.189 1 98.44 93 PRO A O 1
ATOM 740 N N . THR A 1 94 ? 4.871 -10.797 3.676 1 98.38 94 THR A N 1
ATOM 741 C CA . THR A 1 94 ? 5.719 -10.492 2.527 1 98.38 94 THR A CA 1
ATOM 742 C C . THR A 1 94 ? 7.066 -9.938 2.98 1 98.38 94 THR A C 1
ATOM 744 O O . THR A 1 94 ? 7.125 -8.898 3.637 1 98.38 94 THR A O 1
ATOM 747 N N . THR A 1 95 ? 8.102 -10.703 2.688 1 97.25 95 THR A N 1
ATOM 748 C CA . THR A 1 95 ? 9.43 -10.328 3.17 1 97.25 95 THR A CA 1
ATOM 749 C C . THR A 1 95 ? 9.977 -9.141 2.381 1 97.25 95 THR A C 1
ATOM 751 O O . THR A 1 95 ? 10.664 -8.281 2.938 1 97.25 95 THR A O 1
ATOM 754 N N . GLY A 1 96 ? 9.734 -9.102 1.105 1 95.88 96 GLY A N 1
ATOM 755 C CA . GLY A 1 96 ? 10.172 -8 0.262 1 95.88 96 GLY A CA 1
ATOM 756 C C . GLY A 1 96 ? 9.117 -6.926 0.096 1 95.88 96 GLY A C 1
ATOM 757 O O . GLY A 1 96 ? 8.492 -6.5 1.072 1 95.88 96 GLY A O 1
ATOM 758 N N . SER A 1 97 ? 9 -6.508 -1.214 1 97.88 97 SER A N 1
ATOM 759 C CA . SER A 1 97 ? 8.133 -5.379 -1.52 1 97.88 97 SER A CA 1
ATOM 760 C C . SER A 1 97 ? 6.824 -5.84 -2.156 1 97.88 97 SER A C 1
ATOM 762 O O . SER A 1 97 ? 6.789 -6.871 -2.83 1 97.88 97 SER A O 1
ATOM 764 N N . LEU A 1 98 ? 5.793 -5.125 -1.838 1 98.75 98 LEU A N 1
ATOM 765 C CA . LEU A 1 98 ? 4.555 -5.168 -2.609 1 98.75 98 LEU A CA 1
ATOM 766 C C . LEU A 1 98 ? 4.512 -4.039 -3.631 1 98.75 98 LEU A C 1
ATOM 768 O O . LEU A 1 98 ? 4.508 -2.861 -3.262 1 98.75 98 LEU A O 1
ATOM 772 N N . PHE A 1 99 ? 4.512 -4.371 -4.906 1 98.75 99 PHE A N 1
ATOM 773 C CA . PHE A 1 99 ? 4.492 -3.406 -6 1 98.75 99 PHE A CA 1
ATOM 774 C C . PHE A 1 99 ? 3.08 -3.244 -6.551 1 98.75 99 PHE A C 1
ATOM 776 O O . PHE A 1 99 ? 2.428 -4.23 -6.898 1 98.75 99 PHE A O 1
ATOM 783 N N . LEU A 1 100 ? 2.672 -2.021 -6.555 1 98.5 100 LEU A N 1
ATOM 784 C CA . LEU A 1 100 ? 1.367 -1.675 -7.105 1 98.5 100 LEU A CA 1
ATOM 785 C C . LEU A 1 100 ? 1.516 -0.778 -8.328 1 98.5 100 LEU A C 1
ATOM 787 O O . LEU A 1 100 ? 2.289 0.182 -8.312 1 98.5 100 LEU A O 1
ATOM 791 N N . ARG A 1 101 ? 0.768 -1.113 -9.383 1 97.62 101 ARG A N 1
ATOM 792 C CA . ARG A 1 101 ? 0.737 -0.275 -10.578 1 97.62 101 ARG A CA 1
ATOM 793 C C . ARG A 1 101 ? -0.634 -0.322 -11.242 1 97.62 101 ARG A C 1
ATOM 795 O O . ARG A 1 101 ? -1.201 -1.4 -11.43 1 97.62 101 ARG A O 1
ATOM 802 N N . ASP A 1 102 ? -1.09 0.797 -11.562 1 98 102 ASP A N 1
ATOM 803 C CA . ASP A 1 102 ? -2.324 0.922 -12.328 1 98 102 ASP A CA 1
ATOM 804 C C . ASP A 1 102 ? -3.469 0.171 -11.656 1 98 102 ASP A C 1
ATOM 806 O O . ASP A 1 102 ? -4.18 -0.604 -12.297 1 98 102 ASP A O 1
ATOM 810 N N . CYS A 1 103 ? -3.572 0.378 -10.422 1 98.56 103 CYS A N 1
ATOM 811 C CA . CYS A 1 103 ? -4.684 -0.216 -9.688 1 98.56 103 CYS A CA 1
ATOM 812 C C . CYS A 1 103 ? -5.695 0.847 -9.273 1 98.56 103 CYS A C 1
ATOM 814 O O . CYS A 1 103 ? -5.316 1.938 -8.844 1 98.56 103 CYS A O 1
ATOM 816 N N . GLN A 1 104 ? -6.93 0.505 -9.523 1 98.5 104 GLN A N 1
ATOM 817 C CA . GLN A 1 104 ? -8 1.458 -9.25 1 98.5 104 GLN A CA 1
ATOM 818 C C . GLN A 1 104 ? -9.102 0.825 -8.406 1 98.5 104 GLN A C 1
ATOM 820 O O . GLN A 1 104 ? -9.594 -0.258 -8.727 1 98.5 104 GLN A O 1
ATOM 825 N N . ASP A 1 105 ? -9.523 1.511 -7.34 1 98.69 105 ASP A N 1
ATOM 826 C CA . ASP A 1 105 ? -10.617 1.086 -6.473 1 98.69 105 ASP A CA 1
ATOM 827 C C . ASP A 1 105 ? -10.352 -0.303 -5.895 1 98.69 105 ASP A C 1
ATOM 829 O O . ASP A 1 105 ? -11.227 -1.172 -5.93 1 98.69 105 ASP A O 1
ATOM 833 N N . CYS A 1 106 ? -9.172 -0.494 -5.48 1 98.88 106 CYS A N 1
ATOM 834 C CA . CYS A 1 106 ? -8.812 -1.745 -4.824 1 98.88 106 CYS A CA 1
ATOM 835 C C . CYS A 1 106 ? -8.586 -1.534 -3.33 1 98.88 106 CYS A C 1
ATOM 837 O O . CYS A 1 106 ? -8.188 -0.447 -2.906 1 98.88 106 CYS A O 1
ATOM 839 N N . VAL A 1 107 ? -8.891 -2.547 -2.596 1 98.88 107 VAL A N 1
ATOM 840 C CA . VAL A 1 107 ? -8.531 -2.662 -1.186 1 98.88 107 VAL A CA 1
ATOM 841 C C . VAL A 1 107 ? -7.488 -3.762 -1.004 1 98.88 107 VAL A C 1
ATOM 843 O O . VAL A 1 107 ? -7.734 -4.922 -1.342 1 98.88 107 VAL A O 1
ATOM 846 N N . VAL A 1 108 ? -6.32 -3.369 -0.49 1 98.81 108 VAL A N 1
ATOM 847 C CA . VAL A 1 108 ? -5.238 -4.324 -0.275 1 98.81 108 VAL A CA 1
ATOM 848 C C . VAL A 1 108 ? -4.91 -4.41 1.214 1 98.81 108 VAL A C 1
ATOM 850 O O . VAL A 1 108 ? -4.535 -3.412 1.832 1 98.81 108 VAL A O 1
ATOM 853 N N . MET A 1 109 ? -5.188 -5.504 1.775 1 98.56 109 MET A N 1
ATOM 854 C CA . MET A 1 109 ? -4.77 -5.832 3.135 1 98.56 109 MET A CA 1
ATOM 855 C C . MET A 1 109 ? -3.553 -6.754 3.123 1 98.56 109 MET A C 1
ATOM 857 O O . MET A 1 109 ? -3.666 -7.934 2.787 1 98.56 109 MET A O 1
ATOM 861 N N . ALA A 1 110 ? -2.408 -6.16 3.562 1 98.38 110 ALA A N 1
ATOM 862 C CA . ALA A 1 110 ? -1.164 -6.902 3.379 1 98.38 110 ALA A CA 1
ATOM 863 C C . ALA A 1 110 ? -0.278 -6.805 4.617 1 98.38 110 ALA A C 1
ATOM 865 O O . ALA A 1 110 ? -0.204 -5.75 5.254 1 98.38 110 ALA A O 1
ATOM 866 N N . ALA A 1 111 ? 0.323 -7.91 4.969 1 97.06 111 ALA A N 1
ATOM 867 C CA . ALA A 1 111 ? 1.41 -7.914 5.945 1 97.06 111 ALA A CA 1
ATOM 868 C C . ALA A 1 111 ? 2.764 -7.742 5.258 1 97.06 111 ALA A C 1
ATOM 870 O O . ALA A 1 111 ? 3.5 -8.719 5.078 1 97.06 111 ALA A O 1
ATOM 871 N N . CYS A 1 112 ? 3.012 -6.539 4.836 1 95.81 112 CYS A N 1
ATOM 872 C CA . CYS A 1 112 ? 4.227 -6.277 4.074 1 95.81 112 CYS A CA 1
ATOM 873 C C . CYS A 1 112 ? 5.059 -5.184 4.734 1 95.81 112 CYS A C 1
ATOM 875 O O . CYS A 1 112 ? 4.551 -4.422 5.555 1 95.81 112 CYS A O 1
ATOM 877 N N . GLY A 1 113 ? 6.422 -5.191 4.449 1 93.56 113 GLY A N 1
ATOM 878 C CA . GLY A 1 113 ? 7.309 -4.152 4.945 1 93.56 113 GLY A CA 1
ATOM 879 C C . GLY A 1 113 ? 7.18 -2.842 4.191 1 93.56 113 GLY A C 1
ATOM 880 O O . GLY A 1 113 ? 7.039 -1.779 4.797 1 93.56 113 GLY A O 1
ATOM 881 N N . GLN A 1 114 ? 7.207 -3.035 2.84 1 97.25 114 GLN A N 1
ATOM 882 C CA . GLN A 1 114 ? 7.191 -1.844 1.998 1 97.25 114 GLN A CA 1
ATOM 883 C C . GLN A 1 114 ? 6.215 -2.004 0.837 1 97.25 114 GLN A C 1
ATOM 885 O O . GLN A 1 114 ? 6.109 -3.084 0.252 1 97.25 114 GLN A O 1
ATOM 890 N N . PHE A 1 115 ? 5.484 -0.785 0.5 1 98.12 115 PHE A N 1
ATOM 891 C CA . PHE A 1 115 ? 4.691 -0.629 -0.713 1 98.12 115 PHE A CA 1
ATOM 892 C C . PHE A 1 115 ? 5.402 0.273 -1.713 1 98.12 115 PHE A C 1
ATOM 894 O O . PHE A 1 115 ? 5.91 1.337 -1.348 1 98.12 115 PHE A O 1
ATOM 901 N N . ARG A 1 116 ? 5.418 -0.255 -2.846 1 98.69 116 ARG A N 1
ATOM 902 C CA . ARG A 1 116 ? 6.039 0.535 -3.906 1 98.69 116 ARG A CA 1
ATOM 903 C C . ARG A 1 116 ? 5.059 0.778 -5.051 1 98.69 116 ARG A C 1
ATOM 905 O O . ARG A 1 116 ? 4.34 -0.133 -5.461 1 98.69 116 ARG A O 1
ATOM 912 N N . THR A 1 117 ? 5.043 2 -5.469 1 98.62 117 THR A N 1
ATOM 913 C CA . THR A 1 117 ? 4.234 2.32 -6.641 1 98.62 117 THR A CA 1
ATOM 914 C C . THR A 1 117 ? 5.113 2.451 -7.879 1 98.62 117 THR A C 1
ATOM 916 O O . THR A 1 117 ? 6.266 2.881 -7.789 1 98.62 117 THR A O 1
ATOM 919 N N . ARG A 1 118 ? 4.543 2.053 -8.969 1 94.44 118 ARG A N 1
ATOM 920 C CA . ARG A 1 118 ? 5.199 2.18 -10.266 1 94.44 118 ARG A CA 1
ATOM 921 C C . ARG A 1 118 ? 4.242 2.729 -11.312 1 94.44 118 ARG A C 1
ATOM 923 O O . ARG A 1 118 ? 3.029 2.523 -11.227 1 94.44 118 ARG A O 1
ATOM 930 N N . MET B 1 1 ? -32.344 -1.245 87.125 1 32.88 1 MET B N 1
ATOM 931 C CA . MET B 1 1 ? -31.484 -0.626 86.125 1 32.88 1 MET B CA 1
ATOM 932 C C . MET B 1 1 ? -31.891 -1.046 84.688 1 32.88 1 MET B C 1
ATOM 934 O O . MET B 1 1 ? -31.938 -2.238 84.375 1 32.88 1 MET B O 1
ATOM 938 N N . GLY B 1 2 ? -32.812 -0.187 84.062 1 34.38 2 GLY B N 1
ATOM 939 C CA . GLY B 1 2 ? -33.688 -0.283 82.938 1 34.38 2 GLY B CA 1
ATOM 940 C C . GLY B 1 2 ? -32.969 -0.468 81.625 1 34.38 2 GLY B C 1
ATOM 941 O O . GLY B 1 2 ? -32.062 0.314 81.25 1 34.38 2 GLY B O 1
ATOM 942 N N . CYS B 1 3 ? -32.719 -1.664 81.188 1 41.12 3 CYS B N 1
ATOM 943 C CA . CYS B 1 3 ? -32.188 -2.111 79.938 1 41.12 3 CYS B CA 1
ATOM 944 C C . CYS B 1 3 ? -32.938 -1.462 78.75 1 41.12 3 CYS B C 1
ATOM 946 O O . CYS B 1 3 ? -34.125 -1.738 78.562 1 41.12 3 CYS B O 1
ATOM 948 N N . LEU B 1 4 ? -32.719 -0.176 78.625 1 33.03 4 LEU B N 1
ATOM 949 C CA . LEU B 1 4 ? -33.344 0.674 77.562 1 33.03 4 LEU B CA 1
ATOM 950 C C . LEU B 1 4 ? -33.188 0.062 76.188 1 33.03 4 LEU B C 1
ATOM 952 O O . LEU B 1 4 ? -32.062 -0.267 75.812 1 33.03 4 LEU B O 1
ATOM 956 N N . HIS B 1 5 ? -34.125 -0.697 75.75 1 39.72 5 HIS B N 1
ATOM 957 C CA . HIS B 1 5 ? -34.375 -1.299 74.438 1 39.72 5 HIS B CA 1
ATOM 958 C C . HIS B 1 5 ? -34.344 -0.249 73.312 1 39.72 5 HIS B C 1
ATOM 960 O O . HIS B 1 5 ? -34.812 -0.49 72.25 1 39.72 5 HIS B O 1
ATOM 966 N N . SER B 1 6 ? -33.688 0.915 73.562 1 35.22 6 SER B N 1
ATOM 967 C CA . SER B 1 6 ? -34.031 1.842 72.5 1 35.22 6 SER B CA 1
ATOM 968 C C . SER B 1 6 ? -33.781 1.219 71.125 1 35.22 6 SER B C 1
ATOM 970 O O . SER B 1 6 ? -32.875 0.429 70.938 1 35.22 6 SER B O 1
ATOM 972 N N . THR B 1 7 ? -34.875 1.061 70.375 1 35.53 7 THR B N 1
ATOM 973 C CA . THR B 1 7 ? -35.281 0.773 69 1 35.53 7 THR B CA 1
ATOM 974 C C . THR B 1 7 ? -34.469 1.6 68 1 35.53 7 THR B C 1
ATOM 976 O O . THR B 1 7 ? -34.688 2.801 67.875 1 35.53 7 THR B O 1
ATOM 979 N N . GLY B 1 8 ? -33.188 1.781 68.188 1 34.5 8 GLY B N 1
ATOM 980 C CA . GLY B 1 8 ? -32.5 2.666 67.25 1 34.5 8 GLY B CA 1
ATOM 981 C C . GLY B 1 8 ? -32.844 2.414 65.812 1 34.5 8 GLY B C 1
ATOM 982 O O . GLY B 1 8 ? -32.75 1.283 65.375 1 34.5 8 GLY B O 1
ATOM 983 N N . TRP B 1 9 ? -33.906 3.143 65.375 1 34.38 9 TRP B N 1
ATOM 984 C CA . TRP B 1 9 ? -34.438 3.34 64 1 34.38 9 TRP B CA 1
ATOM 985 C C . TRP B 1 9 ? -33.312 3.416 63 1 34.38 9 TRP B C 1
ATOM 987 O O . TRP B 1 9 ? -32.406 4.258 63.094 1 34.38 9 TRP B O 1
ATOM 997 N N . TRP B 1 10 ? -32.844 2.217 62.438 1 37.88 10 TRP B N 1
ATOM 998 C CA . TRP B 1 10 ? -31.984 2.004 61.281 1 37.88 10 TRP B CA 1
ATOM 999 C C . TRP B 1 10 ? -32.375 2.949 60.125 1 37.88 10 TRP B C 1
ATOM 1001 O O . TRP B 1 10 ? -33.438 2.805 59.531 1 37.88 10 TRP B O 1
ATOM 1011 N N . SER B 1 11 ? -32.375 4.285 60.312 1 34.78 11 SER B N 1
ATOM 1012 C CA . SER B 1 11 ? -32.656 5.219 59.219 1 34.78 11 SER B CA 1
ATOM 1013 C C . SER B 1 11 ? -31.875 4.852 57.969 1 34.78 11 SER B C 1
ATOM 1015 O O . SER B 1 11 ? -30.641 4.703 58 1 34.78 11 SER B O 1
ATOM 1017 N N . HIS B 1 12 ? -32.438 4.09 57.031 1 33.78 12 HIS B N 1
ATOM 1018 C CA . HIS B 1 12 ? -32.062 3.814 55.656 1 33.78 12 HIS B CA 1
ATOM 1019 C C . HIS B 1 12 ? -31.688 5.098 54.938 1 33.78 12 HIS B C 1
ATOM 1021 O O . HIS B 1 12 ? -32.562 5.93 54.656 1 33.78 12 HIS B O 1
ATOM 1027 N N . LYS B 1 13 ? -30.641 5.816 55.219 1 36.47 13 LYS B N 1
ATOM 1028 C CA . LYS B 1 13 ? -30.188 6.926 54.406 1 36.47 13 LYS B CA 1
ATOM 1029 C C . LYS B 1 13 ? -30.172 6.531 52.906 1 36.47 13 LYS B C 1
ATOM 1031 O O . LYS B 1 13 ? -29.562 5.52 52.562 1 36.47 13 LYS B O 1
ATOM 1036 N N . GLU B 1 14 ? -31.203 6.891 52.125 1 37.84 14 GLU B N 1
ATOM 1037 C CA . GLU B 1 14 ? -31.312 6.77 50.656 1 37.84 14 GLU B CA 1
ATOM 1038 C C . GLU B 1 14 ? -30.016 7.211 49.969 1 37.84 14 GLU B C 1
ATOM 1040 O O . GLU B 1 14 ? -29.469 8.266 50.312 1 37.84 14 GLU B O 1
ATOM 1045 N N . P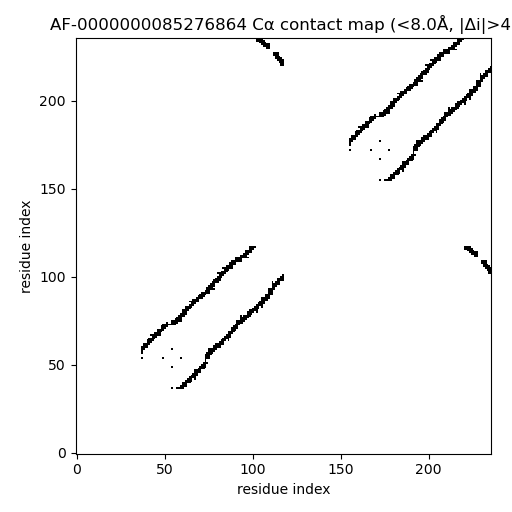RO B 1 15 ? -29.234 6.332 49.344 1 40.03 15 PRO B N 1
ATOM 1046 C CA . PRO B 1 15 ? -28.031 6.723 48.625 1 40.03 15 PRO B CA 1
ATOM 1047 C C . PRO B 1 15 ? -28.266 7.906 47.688 1 40.03 15 PRO B C 1
ATOM 1049 O O . PRO B 1 15 ? -29.234 7.918 46.938 1 40.03 15 PRO B O 1
ATOM 1052 N N . ARG B 1 16 ? -28.047 9.188 48.031 1 36.78 16 ARG B N 1
ATOM 1053 C CA . ARG B 1 16 ? -28.078 10.336 47.125 1 36.78 16 ARG B CA 1
ATOM 1054 C C . ARG B 1 16 ? -27.578 9.961 45.75 1 36.78 16 ARG B C 1
ATOM 1056 O O . ARG B 1 16 ? -26.609 9.195 45.625 1 36.78 16 ARG B O 1
ATOM 1063 N N . GLU B 1 17 ? -28.438 9.867 44.719 1 39.81 17 GLU B N 1
ATOM 1064 C CA . GLU B 1 17 ? -28.141 9.695 43.312 1 39.81 17 GLU B CA 1
ATOM 1065 C C . GLU B 1 17 ? -26.953 10.555 42.875 1 39.81 17 GLU B C 1
ATOM 1067 O O . GLU B 1 17 ? -26.859 11.719 43.281 1 39.81 17 GLU B O 1
ATOM 1072 N N . PRO B 1 18 ? -25.766 10.062 42.562 1 39.22 18 PRO B N 1
ATOM 1073 C CA . PRO B 1 18 ? -24.672 10.906 42.094 1 39.22 18 PRO B CA 1
ATOM 1074 C C . PRO B 1 18 ? -25.141 11.969 41.094 1 39.22 18 PRO B C 1
ATOM 1076 O O . PRO B 1 18 ? -26.078 11.742 40.344 1 39.22 18 PRO B O 1
ATOM 1079 N N . HIS B 1 19 ? -25.281 13.25 41.469 1 39.31 19 HIS B N 1
ATOM 1080 C CA . HIS B 1 19 ? -25.453 14.352 40.531 1 39.31 19 HIS B CA 1
ATOM 1081 C C . HIS B 1 19 ? -24.703 14.094 39.25 1 39.31 19 HIS B C 1
ATOM 1083 O O . HIS B 1 19 ? -23.484 13.922 39.25 1 39.31 19 HIS B O 1
ATOM 1089 N N . GLN B 1 20 ? -25.281 13.438 38.25 1 38.59 20 GLN B N 1
ATOM 1090 C CA . GLN B 1 20 ? -24.734 13.367 36.906 1 38.59 20 GLN B CA 1
ATOM 1091 C C . GLN B 1 20 ? -24.25 14.742 36.438 1 38.59 20 GLN B C 1
ATOM 1093 O O . GLN B 1 20 ? -25.016 15.711 36.438 1 38.59 20 GLN B O 1
ATOM 1098 N N . GLU B 1 21 ? -23.062 15.188 36.75 1 41.44 21 GLU B N 1
ATOM 1099 C CA . GLU B 1 21 ? -22.5 16.359 36.094 1 41.44 21 GLU B CA 1
ATOM 1100 C C . GLU B 1 21 ? -22.953 16.438 34.625 1 41.44 21 GLU B C 1
ATOM 1102 O O . GLU B 1 21 ? -23.125 15.422 33.969 1 41.44 21 GLU B O 1
ATOM 1107 N N . PRO B 1 22 ? -23.719 17.469 34.25 1 42.75 22 PRO B N 1
ATOM 1108 C CA . PRO B 1 22 ? -24.125 17.562 32.875 1 42.75 22 PRO B CA 1
ATOM 1109 C C . PRO B 1 22 ? -23 17.172 31.891 1 42.75 22 PRO B C 1
ATOM 1111 O O . PRO B 1 22 ? -21.828 17.422 32.156 1 42.75 22 PRO B O 1
ATOM 1114 N N . LYS B 1 23 ? -23.188 16.125 31.094 1 43.09 23 LYS B N 1
ATOM 1115 C CA . LYS B 1 23 ? -22.312 15.719 30 1 43.09 23 LYS B CA 1
ATOM 1116 C C . LYS B 1 23 ? -21.875 16.922 29.172 1 43.09 23 LYS B C 1
ATOM 1118 O O . LYS B 1 23 ? -22.703 17.609 28.562 1 43.09 23 LYS B O 1
ATOM 1123 N N . SER B 1 24 ? -21.047 17.766 29.656 1 42.5 24 SER B N 1
ATOM 1124 C CA . SER B 1 24 ? -20.438 18.734 28.75 1 42.5 24 SER B CA 1
ATOM 1125 C C . SER B 1 24 ? -20.125 18.094 27.391 1 42.5 24 SER B C 1
ATOM 1127 O O . SER B 1 24 ? -19.516 17.031 27.328 1 42.5 24 SER B O 1
ATOM 1129 N N . TYR B 1 25 ? -21.047 18.25 26.469 1 45.66 25 TYR B N 1
ATOM 1130 C CA . TYR B 1 25 ? -20.859 17.656 25.156 1 45.66 25 TYR B CA 1
ATOM 1131 C C . TYR B 1 25 ? -19.578 18.156 24.516 1 45.66 25 TYR B C 1
ATOM 1133 O O . TYR B 1 25 ? -19.188 19.312 24.688 1 45.66 25 TYR B O 1
ATOM 1141 N N . SER B 1 26 ? -18.562 17.375 24.328 1 49.75 26 SER B N 1
ATOM 1142 C CA . SER B 1 26 ? -17.25 17.469 23.703 1 49.75 26 SER B CA 1
ATOM 1143 C C . SER B 1 26 ? -17.297 18.344 22.453 1 49.75 26 SER B C 1
ATOM 1145 O O . SER B 1 26 ? -16.25 18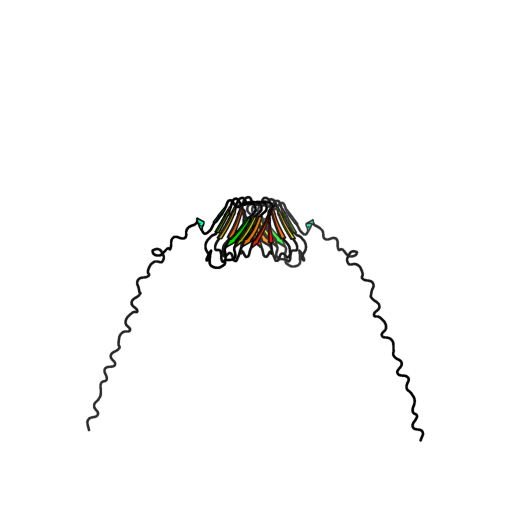.812 21.984 1 49.75 26 SER B O 1
ATOM 1147 N N . TRP B 1 27 ? -18.484 18.609 21.953 1 50.09 27 TRP B N 1
ATOM 1148 C CA . TRP B 1 27 ? -18.5 19.391 20.719 1 50.09 27 TRP B CA 1
ATOM 1149 C C . TRP B 1 27 ? -18.094 20.844 20.984 1 50.09 27 TRP B C 1
ATOM 1151 O O . TRP B 1 27 ? -17.828 21.609 20.062 1 50.09 27 TRP B O 1
ATOM 1161 N N . ASP B 1 28 ? -18.453 21.484 22.062 1 47.84 28 ASP B N 1
ATOM 1162 C CA . ASP B 1 28 ? -18.172 22.906 22.25 1 47.84 28 ASP B CA 1
ATOM 1163 C C . ASP B 1 28 ? -16.672 23.172 22.266 1 47.84 28 ASP B C 1
ATOM 1165 O O . ASP B 1 28 ? -16.219 24.266 21.906 1 47.84 28 ASP B O 1
ATOM 1169 N N . LYS B 1 29 ? -15.852 22.578 23.109 1 41.28 29 LYS B N 1
ATOM 1170 C CA . LYS B 1 29 ? -14.406 22.781 23.062 1 41.28 29 LYS B CA 1
ATOM 1171 C C . LYS B 1 29 ? -13.781 22.125 21.844 1 41.28 29 LYS B C 1
ATOM 1173 O O . LYS B 1 29 ? -13.055 21.125 21.984 1 41.28 29 LYS B O 1
ATOM 1178 N N . LYS B 1 30 ? -14.461 21.859 20.828 1 48.47 30 LYS B N 1
ATOM 1179 C CA . LYS B 1 30 ? -13.766 21.422 19.625 1 48.47 30 LYS B CA 1
ATOM 1180 C C . LYS B 1 30 ? -12.57 22.328 19.328 1 48.47 30 LYS B C 1
ATOM 1182 O O . LYS B 1 30 ? -12.734 23.5 19 1 48.47 30 LYS B O 1
ATOM 1187 N N . ASP B 1 31 ? -11.609 22.484 20.109 1 52.75 31 ASP B N 1
ATOM 1188 C CA .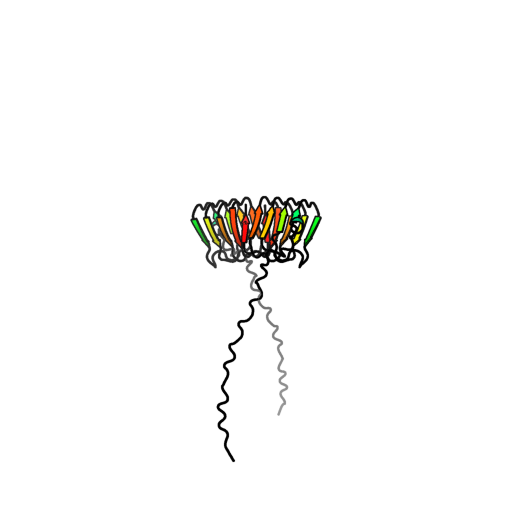 ASP B 1 31 ? -10.375 23.125 19.672 1 52.75 31 ASP B CA 1
ATOM 1189 C C . ASP B 1 31 ? -10.203 22.984 18.156 1 52.75 31 ASP B C 1
ATOM 1191 O O . ASP B 1 31 ? -10.289 21.875 17.609 1 52.75 31 ASP B O 1
ATOM 1195 N N . ARG B 1 32 ? -10.586 23.859 17.25 1 65.38 32 ARG B N 1
ATOM 1196 C CA . ARG B 1 32 ? -10.594 23.922 15.789 1 65.38 32 ARG B CA 1
ATOM 1197 C C . ARG B 1 32 ? -9.273 23.406 15.211 1 65.38 32 ARG B C 1
ATOM 1199 O O . ARG B 1 32 ? -8.234 24.047 15.383 1 65.38 32 ARG B O 1
ATOM 1206 N N . VAL B 1 33 ? -9.109 22.172 15.117 1 77.62 33 VAL B N 1
ATOM 1207 C CA . VAL B 1 33 ? -7.906 21.672 14.461 1 77.62 33 VAL B CA 1
ATOM 1208 C C . VAL B 1 33 ? -7.77 22.297 13.078 1 77.62 33 VAL B C 1
ATOM 1210 O O . VAL B 1 33 ? -8.75 22.406 12.336 1 77.62 33 VAL B O 1
ATOM 1213 N N . ASN B 1 34 ? -6.707 23.078 12.805 1 88.75 34 ASN B N 1
ATOM 1214 C CA . ASN B 1 34 ? -6.359 23.641 11.508 1 88.75 34 ASN B CA 1
ATOM 1215 C C . ASN B 1 34 ? -5.93 22.547 10.523 1 88.75 34 ASN B C 1
ATOM 1217 O O . ASN B 1 34 ? -4.891 21.922 10.711 1 88.75 34 ASN B O 1
ATOM 1221 N N . PRO B 1 35 ? -6.68 22.344 9.477 1 88.44 35 PRO B N 1
ATOM 1222 C CA . PRO B 1 35 ? -6.32 21.297 8.508 1 88.44 35 PRO B CA 1
ATOM 1223 C C . PRO B 1 35 ? -4.898 21.469 7.973 1 88.44 35 PRO B C 1
ATOM 1225 O O . PRO B 1 35 ? -4.254 20.469 7.613 1 88.44 35 PRO B O 1
ATOM 1228 N N . ALA B 1 36 ? -4.434 22.656 7.918 1 92.56 36 ALA B N 1
ATOM 1229 C CA . ALA B 1 36 ? -3.098 22.906 7.387 1 92.56 36 ALA B CA 1
ATOM 1230 C C . ALA B 1 36 ? -2.031 22.219 8.242 1 92.56 36 ALA B C 1
ATOM 1232 O O . ALA B 1 36 ? -0.958 21.875 7.742 1 92.56 36 ALA B O 1
ATOM 1233 N N . ASP B 1 37 ? -2.369 22.047 9.453 1 94.5 37 ASP B N 1
ATOM 1234 C CA . ASP B 1 37 ? -1.421 21.406 10.367 1 94.5 37 ASP B CA 1
ATOM 1235 C C . ASP B 1 37 ? -1.254 19.922 10.047 1 94.5 37 ASP B C 1
ATOM 1237 O O . ASP B 1 37 ? -0.293 19.297 10.492 1 94.5 37 ASP B O 1
ATOM 1241 N N . PHE B 1 38 ? -2.197 19.422 9.289 1 97.94 38 PHE B N 1
ATOM 1242 C CA . PHE B 1 38 ? -2.201 17.984 9.031 1 97.94 38 PHE B CA 1
ATOM 1243 C C . PHE B 1 38 ? -2.105 17.719 7.531 1 97.94 38 PHE B C 1
ATOM 1245 O O . PHE B 1 38 ? -2.764 16.812 7.02 1 97.94 38 PHE B O 1
ATOM 1252 N N . THR B 1 39 ? -1.278 18.547 6.918 1 98.5 39 THR B N 1
ATOM 1253 C CA . THR B 1 39 ? -1.041 18.422 5.484 1 98.5 39 THR B CA 1
ATOM 1254 C C . THR B 1 39 ? 0.423 18.703 5.152 1 98.5 39 THR B C 1
ATOM 1256 O O . THR B 1 39 ? 1.03 19.609 5.703 1 98.5 39 THR B O 1
ATOM 1259 N N . VAL B 1 40 ? 1.02 17.891 4.305 1 98.75 40 VAL B N 1
ATOM 1260 C CA . VAL B 1 40 ? 2.262 18.172 3.594 1 98.75 40 VAL B CA 1
ATOM 1261 C C . VAL B 1 40 ? 1.989 18.281 2.094 1 98.75 40 VAL B C 1
ATOM 1263 O O . VAL B 1 40 ? 1.559 17.297 1.468 1 98.75 40 VAL B O 1
ATOM 1266 N N . GLU B 1 41 ? 2.221 19.484 1.594 1 98.75 41 GLU B N 1
ATOM 1267 C CA . GLU B 1 41 ? 1.854 19.672 0.193 1 98.75 41 GLU B CA 1
ATOM 1268 C C . GLU B 1 41 ? 2.906 20.5 -0.545 1 98.75 41 GLU B C 1
ATOM 1270 O O . GLU B 1 41 ? 3.547 21.375 0.047 1 98.75 41 GLU B O 1
ATOM 1275 N N . ASN B 1 42 ? 3.105 20.219 -1.799 1 98.81 42 ASN B N 1
ATOM 1276 C CA . ASN B 1 42 ? 3.941 20.984 -2.713 1 98.81 42 ASN B CA 1
ATOM 1277 C C . ASN B 1 42 ? 5.398 21.016 -2.256 1 98.81 42 ASN B C 1
ATOM 1279 O O . ASN B 1 42 ? 6.055 22.047 -2.307 1 98.81 42 ASN B O 1
ATOM 1283 N N . VAL B 1 43 ? 5.832 19.891 -1.828 1 98.75 43 VAL B N 1
ATOM 1284 C CA . VAL B 1 43 ? 7.215 19.766 -1.386 1 98.75 43 VAL B CA 1
ATOM 1285 C C . VAL B 1 43 ? 8.055 19.125 -2.488 1 98.75 43 VAL B C 1
ATOM 1287 O O . VAL B 1 43 ? 7.637 18.125 -3.096 1 98.75 43 VAL B O 1
ATOM 1290 N N . SER B 1 44 ? 9.188 19.766 -2.852 1 98.88 44 SER B N 1
ATOM 1291 C CA . SER B 1 44 ? 10.086 19.25 -3.881 1 98.88 44 SER B CA 1
ATOM 1292 C C . SER B 1 44 ? 11.531 19.234 -3.4 1 98.88 44 SER B C 1
ATOM 1294 O O . SER B 1 44 ? 12.039 20.25 -2.93 1 98.88 44 SER B O 1
ATOM 1296 N N . ASN B 1 45 ? 12.078 18.047 -3.434 1 98.81 45 ASN B N 1
ATOM 1297 C CA . ASN B 1 45 ? 13.492 17.906 -3.102 1 98.81 45 ASN B CA 1
ATOM 1298 C C . ASN B 1 45 ? 13.773 18.328 -1.659 1 98.81 45 ASN B C 1
ATOM 1300 O O . ASN B 1 45 ? 14.703 19.078 -1.395 1 98.81 45 ASN B O 1
ATOM 1304 N N . GLU B 1 46 ? 12.922 17.75 -0.796 1 98.75 46 GLU B N 1
ATOM 1305 C CA . GLU B 1 46 ? 13.07 18.109 0.614 1 98.75 46 GLU B CA 1
ATOM 1306 C C . GLU B 1 46 ? 12.82 16.891 1.51 1 98.75 46 GLU B C 1
ATOM 1308 O O . GLU B 1 46 ? 12.289 15.875 1.055 1 98.75 46 GLU B O 1
ATOM 1313 N N . GLU B 1 47 ? 13.32 16.969 2.701 1 98.75 47 GLU B N 1
ATOM 1314 C CA . GLU B 1 47 ? 12.945 16.078 3.795 1 98.75 47 GLU B CA 1
ATOM 1315 C C . GLU B 1 47 ? 12.039 16.781 4.797 1 98.75 47 GLU B C 1
ATOM 1317 O O . GLU B 1 47 ? 12.422 17.797 5.383 1 98.75 47 GLU B O 1
ATOM 1322 N N . VAL B 1 48 ? 10.852 16.312 4.906 1 98.69 48 VAL B N 1
ATOM 1323 C CA . VAL B 1 48 ? 9.883 16.906 5.82 1 98.69 48 VAL B CA 1
ATOM 1324 C C . VAL B 1 48 ? 9.273 15.836 6.707 1 98.69 48 VAL B C 1
ATOM 1326 O O . VAL B 1 48 ? 9.328 14.648 6.379 1 98.69 48 VAL B O 1
ATOM 1329 N N . GLY B 1 49 ? 8.703 16.281 7.953 1 98.25 49 GLY B N 1
ATOM 1330 C CA . GLY B 1 49 ? 8.109 15.266 8.82 1 98.25 49 GLY B CA 1
ATOM 1331 C C . GLY B 1 49 ? 7.266 15.852 9.93 1 98.25 49 GLY B C 1
ATOM 1332 O O . GLY B 1 49 ? 7.098 17.078 10.008 1 98.25 49 GLY B O 1
ATOM 1333 N N . ARG B 1 50 ? 6.637 15.031 10.625 1 98.5 50 ARG B N 1
ATOM 1334 C CA . ARG B 1 50 ? 5.898 15.312 11.852 1 98.5 50 ARG B CA 1
ATOM 1335 C C . ARG B 1 50 ? 6.418 14.477 13.016 1 98.5 50 ARG B C 1
ATOM 1337 O O . ARG B 1 50 ? 6.539 13.258 12.898 1 98.5 50 ARG B O 1
ATOM 1344 N N . LEU B 1 51 ? 6.668 15.18 14.109 1 97.81 51 LEU B N 1
ATOM 1345 C CA . LEU B 1 51 ? 7.156 14.5 15.305 1 97.81 51 LEU B CA 1
ATOM 1346 C C . LEU B 1 51 ? 6.004 13.875 16.094 1 97.81 51 LEU B C 1
ATOM 1348 O O . LEU B 1 51 ? 4.848 14.266 15.914 1 97.81 51 LEU B O 1
ATOM 1352 N N . PRO B 1 52 ? 6.316 12.883 16.984 1 97.94 52 PRO B N 1
ATOM 1353 C CA . PRO B 1 52 ? 5.27 12.328 17.844 1 97.94 52 PRO B CA 1
ATOM 1354 C C . PRO B 1 52 ? 4.523 13.406 18.641 1 97.94 52 PRO B C 1
ATOM 1356 O O . PRO B 1 52 ? 5.137 14.359 19.109 1 97.94 52 PRO B O 1
ATOM 1359 N N . GLY B 1 53 ? 3.246 13.25 18.703 1 96.94 53 GLY B N 1
ATOM 1360 C CA . GLY B 1 53 ? 2.43 14.195 19.453 1 96.94 53 GLY B CA 1
ATOM 1361 C C . GLY B 1 53 ? 1.887 15.32 18.594 1 96.94 53 GLY B C 1
ATOM 1362 O O . GLY B 1 53 ? 1.039 16.094 19.047 1 96.94 53 GLY B O 1
ATOM 1363 N N . THR B 1 54 ? 2.285 15.43 17.359 1 96.88 54 THR B N 1
ATOM 1364 C CA . THR B 1 54 ? 1.912 16.562 16.531 1 96.88 54 THR B CA 1
ATOM 1365 C C . THR B 1 54 ? 0.666 16.25 15.703 1 96.88 54 THR B C 1
ATOM 1367 O O . THR B 1 54 ? -0.077 17.156 15.328 1 96.88 54 THR B O 1
ATOM 1370 N N . ILE B 1 55 ? 0.395 15.008 15.469 1 97.56 55 ILE B N 1
ATOM 1371 C CA . ILE B 1 55 ? -0.772 14.648 14.672 1 97.56 55 ILE B CA 1
ATOM 1372 C C . ILE B 1 55 ? -1.915 14.227 15.594 1 97.56 55 ILE B C 1
ATOM 1374 O O . ILE B 1 55 ? -3.025 14.758 15.492 1 97.56 55 ILE B O 1
ATOM 1378 N N . GLY B 1 56 ? -1.655 13.281 16.484 1 96.62 56 GLY B N 1
ATOM 1379 C CA . GLY B 1 56 ? -2.596 12.992 17.562 1 96.62 56 GLY B CA 1
ATOM 1380 C C . GLY B 1 56 ? -3.834 12.258 17.078 1 96.62 56 GLY B C 1
ATOM 1381 O O . GLY B 1 56 ? -4.945 12.555 17.531 1 96.62 56 GLY B O 1
ATOM 1382 N N . GLY B 1 57 ? -3.643 11.352 16.109 1 97.19 57 GLY B N 1
ATOM 1383 C CA . GLY B 1 57 ? -4.77 10.531 15.688 1 97.19 57 GLY B CA 1
ATOM 1384 C C . GLY B 1 57 ? -5.668 11.227 14.68 1 97.19 57 GLY B C 1
ATOM 1385 O O . GLY B 1 57 ? -6.793 10.789 14.445 1 97.19 57 GLY B O 1
ATOM 1386 N N . GLN B 1 58 ? -5.195 12.391 14.195 1 96.75 58 GLN B N 1
ATOM 1387 C CA . GLN B 1 58 ? -5.965 13.07 13.164 1 96.75 58 GLN B CA 1
ATOM 1388 C C . GLN B 1 58 ? -5.695 12.469 11.789 1 96.75 58 GLN B C 1
ATOM 1390 O O . GLN B 1 58 ? -4.727 11.727 11.609 1 96.75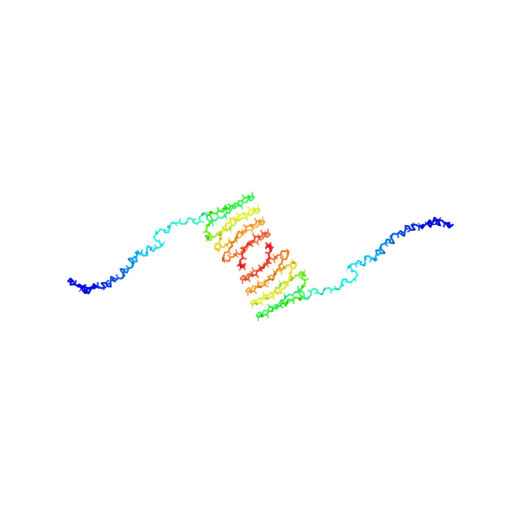 58 GLN B O 1
ATOM 1395 N N . GLN B 1 59 ? -6.641 12.781 10.812 1 97.81 59 GLN B N 1
ATOM 1396 C CA . GLN B 1 59 ? -6.348 12.453 9.422 1 97.81 59 GLN B CA 1
ATOM 1397 C C . GLN B 1 59 ? -5.188 13.289 8.891 1 97.81 59 GLN B C 1
ATOM 1399 O O . GLN B 1 59 ? -4.914 14.375 9.406 1 97.81 59 GLN B O 1
ATOM 1404 N N . PHE B 1 60 ? -4.527 12.727 7.953 1 98.62 60 PHE B N 1
ATOM 1405 C CA . PHE B 1 60 ? -3.377 13.422 7.383 1 98.62 60 PHE B CA 1
ATOM 1406 C C . PHE B 1 60 ? -3.393 13.336 5.863 1 98.62 60 PHE B C 1
ATOM 1408 O O . PHE B 1 60 ? -3.793 12.32 5.297 1 98.62 60 PHE B O 1
ATOM 1415 N N . ILE B 1 61 ? -2.895 14.445 5.207 1 98.81 61 ILE B N 1
ATOM 1416 C CA . ILE B 1 61 ? -2.879 14.492 3.748 1 98.81 61 ILE B CA 1
ATOM 1417 C C . ILE B 1 61 ? -1.466 14.797 3.258 1 98.81 61 ILE B C 1
ATOM 1419 O O . ILE B 1 61 ? -0.812 15.719 3.758 1 98.81 61 ILE B O 1
ATOM 1423 N N . ILE B 1 62 ? -1.013 13.977 2.359 1 98.94 62 ILE B N 1
ATOM 1424 C CA . ILE B 1 62 ? 0.193 14.258 1.588 1 98.94 62 ILE B CA 1
ATOM 1425 C C . ILE B 1 62 ? -0.165 14.422 0.113 1 98.94 62 ILE B C 1
ATOM 1427 O O . ILE B 1 62 ? -0.785 13.539 -0.485 1 98.94 62 ILE B O 1
ATOM 1431 N N . GLN B 1 63 ? 0.254 15.617 -0.471 1 98.94 63 GLN B N 1
ATOM 1432 C CA . GLN B 1 63 ? -0.16 15.758 -1.863 1 98.94 63 GLN B CA 1
ATOM 1433 C C . GLN B 1 63 ? 0.814 16.641 -2.641 1 98.94 63 GLN B C 1
ATOM 1435 O O . GLN B 1 63 ? 1.4 17.578 -2.082 1 98.94 63 GLN B O 1
ATOM 1440 N N . ASN B 1 64 ? 1.015 16.359 -3.857 1 98.94 64 ASN B N 1
ATOM 1441 C CA . ASN B 1 64 ? 1.816 17.141 -4.789 1 98.94 64 ASN B CA 1
ATOM 1442 C C . ASN B 1 64 ? 3.264 17.266 -4.324 1 98.94 64 ASN B C 1
ATOM 1444 O O . ASN B 1 64 ? 3.818 18.359 -4.277 1 98.94 64 ASN B O 1
ATOM 1448 N N . CYS B 1 65 ? 3.803 16.156 -4.035 1 98.94 65 CYS B N 1
ATOM 1449 C CA . CYS B 1 65 ? 5.195 16.141 -3.594 1 98.94 65 CYS B CA 1
ATOM 1450 C C . CYS B 1 65 ? 6.07 15.359 -4.57 1 98.94 65 CYS B C 1
ATOM 1452 O O . CYS B 1 65 ? 5.621 14.383 -5.168 1 98.94 65 CYS B O 1
ATOM 1454 N N . GLN B 1 66 ? 7.273 15.805 -4.77 1 98.94 66 GLN B N 1
ATOM 1455 C CA . GLN B 1 66 ? 8.18 15.172 -5.723 1 98.94 66 GLN B CA 1
ATOM 1456 C C . GLN B 1 66 ? 9.586 15.039 -5.137 1 98.94 66 GLN B C 1
ATOM 1458 O O . GLN B 1 66 ? 10.102 15.977 -4.52 1 98.94 66 GLN B O 1
ATOM 1463 N N . ALA B 1 67 ? 10.164 13.938 -5.395 1 98.94 67 ALA B N 1
ATOM 1464 C CA . ALA B 1 67 ? 11.57 13.703 -5.059 1 98.94 67 ALA B CA 1
ATOM 1465 C C . ALA B 1 67 ? 11.867 14.109 -3.619 1 98.94 67 ALA B C 1
ATOM 1467 O O . ALA B 1 67 ? 12.828 14.828 -3.355 1 98.94 67 ALA B O 1
ATOM 1468 N N . SER B 1 68 ? 10.984 13.648 -2.758 1 98.94 68 SER B N 1
ATOM 1469 C CA . SER B 1 68 ? 11.109 14.094 -1.374 1 98.94 68 SER B CA 1
ATOM 1470 C C . SER B 1 68 ? 10.969 12.93 -0.403 1 98.94 68 SER B C 1
ATOM 1472 O O . SER B 1 68 ? 10.484 11.859 -0.777 1 98.94 68 SER B O 1
ATOM 1474 N N . GLN B 1 69 ? 11.484 13.109 0.804 1 98.94 69 GLN B N 1
ATOM 1475 C CA . GLN B 1 69 ? 11.312 12.156 1.903 1 98.94 69 GLN B CA 1
ATOM 1476 C C . GLN B 1 69 ? 10.391 12.719 2.979 1 98.94 69 GLN B C 1
ATOM 1478 O O . GLN B 1 69 ? 10.617 13.82 3.488 1 98.94 69 GLN B O 1
ATOM 1483 N N . ILE B 1 70 ? 9.305 11.969 3.275 1 98.94 70 ILE B N 1
ATOM 1484 C CA . ILE B 1 70 ? 8.281 12.43 4.203 1 98.94 70 ILE B CA 1
ATOM 1485 C C . ILE B 1 70 ? 8.133 11.438 5.348 1 98.94 70 ILE B C 1
ATOM 1487 O O . ILE B 1 70 ? 7.918 10.242 5.117 1 98.94 70 ILE B O 1
ATOM 1491 N N . TYR B 1 71 ? 8.289 11.953 6.59 1 98.88 71 TYR B N 1
ATOM 1492 C CA . TYR B 1 71 ? 8.242 11.102 7.773 1 98.88 71 TYR B CA 1
ATOM 1493 C C . TYR B 1 71 ? 7.121 11.523 8.711 1 98.88 71 TYR B C 1
ATOM 1495 O O . TYR B 1 71 ? 7.168 12.617 9.289 1 98.88 71 TYR B O 1
ATOM 1503 N N . LEU B 1 72 ? 6.145 10.609 8.914 1 98.88 72 LEU B N 1
ATOM 1504 C CA . LEU B 1 72 ? 5.086 10.852 9.883 1 98.88 72 LEU B CA 1
ATOM 1505 C C . LEU B 1 72 ? 5.203 9.891 11.062 1 98.88 72 LEU B C 1
ATOM 1507 O O . LEU B 1 72 ? 4.742 8.75 10.992 1 98.88 72 LEU B O 1
ATOM 1511 N N . PHE B 1 73 ? 5.742 10.453 12.148 1 98.38 73 PHE B N 1
ATOM 1512 C CA . PHE B 1 73 ? 6.059 9.609 13.289 1 98.38 73 PHE B CA 1
ATOM 1513 C C . PHE B 1 73 ? 5.012 9.758 14.383 1 98.38 73 PHE B C 1
ATOM 1515 O O . PHE B 1 73 ? 5.34 10.078 15.531 1 98.38 73 PHE B O 1
ATOM 1522 N N . ASP B 1 74 ? 3.771 9.57 14.109 1 98.62 74 ASP B N 1
ATOM 1523 C CA . ASP B 1 74 ? 2.674 9.656 15.07 1 98.62 74 ASP B CA 1
ATOM 1524 C C . ASP B 1 74 ? 1.501 8.773 14.633 1 98.62 74 ASP B C 1
ATOM 1526 O O . ASP B 1 74 ? 1.501 8.227 13.531 1 98.62 74 ASP B O 1
ATOM 1530 N N . CYS B 1 75 ? 0.412 8.711 15.57 1 98.44 75 CYS B N 1
ATOM 1531 C CA . CYS B 1 75 ? -0.786 7.941 15.25 1 98.44 75 CYS B CA 1
ATOM 1532 C C . CYS B 1 75 ? -1.7 8.719 14.312 1 98.44 75 CYS B C 1
ATOM 1534 O O . CYS B 1 75 ? -1.892 9.922 14.484 1 98.44 75 CYS B O 1
ATOM 1536 N N . ILE B 1 76 ? -2.137 7.969 13.328 1 98.5 76 ILE B N 1
ATOM 1537 C CA . ILE B 1 76 ? -2.961 8.586 12.289 1 98.5 76 ILE B CA 1
ATOM 1538 C C . ILE B 1 76 ? -4.262 7.801 12.141 1 98.5 76 ILE B C 1
ATOM 1540 O O . ILE B 1 76 ? -4.266 6.57 12.188 1 98.5 76 ILE B O 1
ATOM 1544 N N . ASN B 1 77 ? -5.336 8.586 12.023 1 98.06 77 ASN B N 1
ATOM 1545 C CA . ASN B 1 77 ? -6.598 7.895 11.781 1 98.06 77 ASN B CA 1
ATOM 1546 C C . ASN B 1 77 ? -6.699 7.402 10.344 1 98.06 77 ASN B C 1
ATOM 1548 O O . ASN B 1 77 ? -6.836 6.199 10.102 1 98.06 77 ASN B O 1
ATOM 1552 N N . THR B 1 78 ? -6.637 8.359 9.352 1 98.25 78 THR B N 1
ATOM 1553 C CA . THR B 1 78 ? -6.664 8.102 7.914 1 98.25 78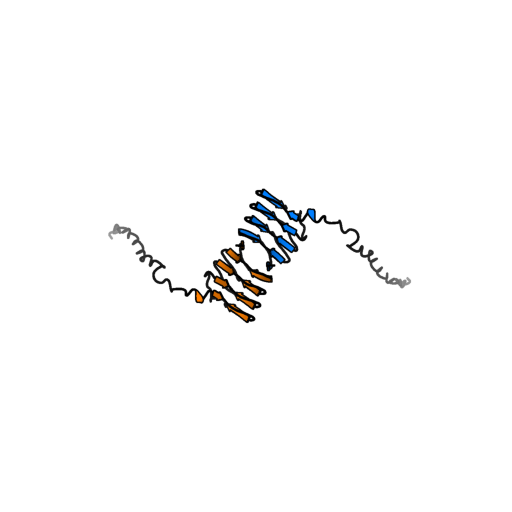 THR B CA 1
ATOM 1554 C C . THR B 1 78 ? -5.609 8.938 7.195 1 98.25 78 THR B C 1
ATOM 1556 O O . THR B 1 78 ? -5.344 10.078 7.578 1 98.25 78 THR B O 1
ATOM 1559 N N . ILE B 1 79 ? -5.012 8.344 6.184 1 98.75 79 ILE B N 1
ATOM 1560 C CA . ILE B 1 79 ? -4.051 9.125 5.426 1 98.75 79 ILE B CA 1
ATOM 1561 C C . ILE B 1 79 ? -4.336 8.992 3.932 1 98.75 79 ILE B C 1
ATOM 1563 O O . ILE B 1 79 ? -4.676 7.906 3.453 1 98.75 79 ILE B O 1
ATOM 1567 N N . THR B 1 80 ? -4.227 10.086 3.242 1 98.75 80 THR B N 1
ATOM 1568 C CA . THR B 1 80 ? -4.336 10.141 1.788 1 98.75 80 THR B CA 1
ATOM 1569 C C . THR B 1 80 ? -3.027 10.625 1.169 1 98.75 80 THR B C 1
ATOM 1571 O O . THR B 1 80 ? -2.494 11.664 1.567 1 98.75 80 THR B O 1
ATOM 1574 N N . ILE B 1 81 ? -2.521 9.891 0.312 1 98.88 81 ILE B N 1
ATOM 1575 C CA . ILE B 1 81 ? -1.355 10.266 -0.482 1 98.88 81 ILE B CA 1
ATOM 1576 C C . ILE B 1 81 ? -1.75 10.391 -1.951 1 98.88 81 ILE B C 1
ATOM 1578 O O . ILE B 1 81 ? -2.16 9.414 -2.578 1 98.88 81 ILE B O 1
ATOM 1582 N N . ASP B 1 82 ? -1.577 11.648 -2.438 1 98.81 82 ASP B N 1
ATOM 1583 C CA . ASP B 1 82 ? -2.1 11.938 -3.768 1 98.81 82 ASP B CA 1
ATOM 1584 C C . ASP B 1 82 ? -1.055 12.656 -4.621 1 98.81 82 ASP B C 1
ATOM 1586 O O . ASP B 1 82 ? -0.41 13.602 -4.156 1 98.81 82 ASP B O 1
ATOM 1590 N N . ASP B 1 83 ? -0.859 12.195 -5.816 1 98.88 83 ASP B N 1
ATOM 1591 C CA . ASP B 1 83 ? -0.034 12.883 -6.809 1 98.88 83 ASP B CA 1
ATOM 1592 C C . ASP B 1 83 ? 1.387 13.094 -6.289 1 98.88 83 ASP B C 1
ATOM 1594 O O . ASP B 1 83 ? 1.874 14.227 -6.234 1 98.88 83 ASP B O 1
ATOM 1598 N N . CYS B 1 84 ? 1.973 12.031 -5.938 1 98.88 84 CYS B N 1
ATOM 1599 C CA . CYS B 1 84 ? 3.357 12.07 -5.477 1 98.88 84 CYS B CA 1
ATOM 1600 C C . CYS B 1 84 ? 4.25 11.219 -6.371 1 98.88 84 CYS B C 1
ATOM 1602 O O . CYS B 1 84 ? 3.844 10.141 -6.824 1 98.88 84 CYS B O 1
ATOM 1604 N N . SER B 1 85 ? 5.434 11.688 -6.621 1 98.94 85 SER B N 1
ATOM 1605 C CA . SER B 1 85 ? 6.371 10.945 -7.457 1 98.94 8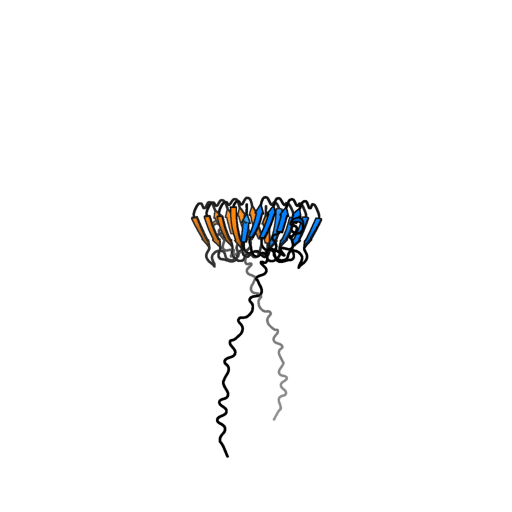5 SER B CA 1
ATOM 1606 C C . SER B 1 85 ? 7.77 10.945 -6.855 1 98.94 85 SER B C 1
ATOM 1608 O O . SER B 1 85 ? 8.227 11.961 -6.332 1 98.94 85 SER B O 1
ATOM 1610 N N . ASP B 1 86 ? 8.375 9.852 -6.918 1 98.88 86 ASP B N 1
ATOM 1611 C CA . ASP B 1 86 ? 9.766 9.719 -6.488 1 98.88 86 ASP B CA 1
ATOM 1612 C C . ASP B 1 86 ? 9.93 10.109 -5.023 1 98.88 86 ASP B C 1
ATOM 1614 O O . ASP B 1 86 ? 10.852 10.844 -4.664 1 98.88 86 ASP B O 1
ATOM 1618 N N . CYS B 1 87 ? 8.977 9.664 -4.273 1 98.94 87 CYS B N 1
ATOM 1619 C CA . CYS B 1 87 ? 9.039 10 -2.855 1 98.94 87 CYS B CA 1
ATOM 1620 C C . CYS B 1 87 ? 9.266 8.75 -2.012 1 98.94 87 CYS B C 1
ATOM 1622 O O . CYS B 1 87 ? 8.906 7.645 -2.422 1 98.94 87 CYS B O 1
ATOM 1624 N N . ILE B 1 88 ? 9.875 8.922 -0.874 1 98.94 88 ILE B N 1
ATOM 1625 C CA . ILE B 1 88 ? 9.93 7.949 0.214 1 98.94 88 ILE B CA 1
ATOM 1626 C C . ILE B 1 88 ? 9.086 8.445 1.386 1 98.94 88 ILE B C 1
ATOM 1628 O O . ILE B 1 88 ? 9.328 9.523 1.926 1 98.94 88 ILE B O 1
ATOM 1632 N N . ILE B 1 89 ? 8.109 7.625 1.787 1 98.94 89 ILE B N 1
ATOM 1633 C CA . ILE B 1 89 ? 7.133 8.078 2.77 1 98.94 89 ILE B CA 1
ATOM 1634 C C . ILE B 1 89 ? 7.035 7.07 3.908 1 98.94 89 ILE B C 1
ATOM 1636 O O . ILE B 1 89 ? 6.75 5.891 3.676 1 98.94 89 ILE B O 1
ATOM 1640 N N . PHE B 1 90 ? 7.246 7.508 5.074 1 98.88 90 PHE B N 1
ATOM 1641 C CA . PHE B 1 90 ? 7.09 6.711 6.285 1 98.88 90 PHE B CA 1
ATOM 1642 C C . PHE B 1 90 ? 5.84 7.137 7.051 1 98.88 90 PHE B C 1
ATOM 1644 O O . PHE B 1 90 ? 5.699 8.305 7.422 1 98.88 90 PHE B O 1
ATOM 1651 N N . VAL B 1 91 ? 4.977 6.176 7.273 1 98.81 91 VAL B N 1
ATOM 1652 C CA . VAL B 1 91 ? 3.717 6.477 7.941 1 98.81 91 VAL B CA 1
ATOM 1653 C C . VAL B 1 91 ? 3.594 5.641 9.211 1 98.81 91 VAL B C 1
ATOM 1655 O O . VAL B 1 91 ? 3.654 4.41 9.164 1 98.81 91 VAL B O 1
ATOM 1658 N N . GLY B 1 92 ? 3.441 6.316 10.32 1 98.56 92 GLY B N 1
ATOM 1659 C CA . GLY B 1 92 ? 3.238 5.625 11.586 1 98.56 92 GLY B CA 1
ATOM 1660 C C . GLY B 1 92 ? 1.934 4.852 11.633 1 98.56 92 GLY B C 1
ATOM 1661 O O . GLY B 1 92 ? 1.276 4.664 10.609 1 98.56 92 GLY B O 1
ATOM 1662 N N . PRO B 1 93 ? 1.662 4.328 12.914 1 98.44 93 PRO B N 1
ATOM 1663 C CA . PRO B 1 93 ? 0.44 3.533 13.055 1 98.44 93 PRO B CA 1
ATOM 1664 C C . PRO B 1 93 ? -0.792 4.238 12.5 1 98.44 93 PRO B C 1
ATOM 1666 O O . PRO B 1 93 ? -1.056 5.395 12.844 1 98.44 93 PRO B O 1
ATOM 1669 N N . THR B 1 94 ? -1.491 3.588 11.648 1 98.38 94 THR B N 1
ATOM 1670 C CA . THR B 1 94 ? -2.701 4.109 11.016 1 98.38 94 THR B CA 1
ATOM 1671 C C . THR B 1 94 ? -3.895 3.203 11.312 1 98.38 94 THR B C 1
ATOM 1673 O O . THR B 1 94 ? -3.889 2.023 10.953 1 98.38 94 THR B O 1
ATOM 1676 N N . THR B 1 95 ? -4.863 3.762 12.023 1 97.19 95 THR B N 1
ATOM 1677 C CA . THR B 1 95 ? -6 2.955 12.453 1 97.19 95 THR B CA 1
ATOM 1678 C C . THR B 1 95 ? -6.941 2.676 11.289 1 97.19 95 THR B C 1
ATOM 1680 O O . THR B 1 95 ? -7.551 1.606 11.219 1 97.19 95 THR B O 1
ATOM 1683 N N . GLY B 1 96 ? -7.113 3.633 10.43 1 95.94 96 GLY B N 1
ATOM 1684 C CA . GLY B 1 96 ? -7.957 3.467 9.258 1 95.94 96 GLY B CA 1
ATOM 1685 C C . GLY B 1 96 ? -7.184 3.043 8.023 1 95.94 96 GLY B C 1
ATOM 1686 O O . GLY B 1 96 ? -6.344 2.145 8.086 1 95.94 96 GLY B O 1
ATOM 1687 N N . SER B 1 97 ? -7.578 3.74 6.902 1 97.88 97 SER B N 1
ATOM 1688 C CA . SER B 1 97 ? -7.031 3.354 5.609 1 97.88 97 SER B CA 1
ATOM 1689 C C . SER B 1 97 ? -5.953 4.328 5.148 1 97.88 97 SER B C 1
ATOM 1691 O O . SER B 1 97 ? -5.988 5.512 5.496 1 97.88 97 SER B O 1
ATOM 1693 N N . LEU B 1 98 ? -4.996 3.781 4.469 1 98.75 98 LEU B N 1
ATOM 1694 C CA . LEU B 1 98 ? -4.082 4.566 3.646 1 98.75 98 LEU B CA 1
ATOM 1695 C C . LEU B 1 98 ? -4.535 4.582 2.191 1 98.75 98 LEU B C 1
ATOM 1697 O O . LEU B 1 98 ? -4.586 3.537 1.54 1 98.75 98 LEU B O 1
ATOM 1701 N N . PHE B 1 99 ? -4.902 5.742 1.682 1 98.75 99 PHE B N 1
ATOM 1702 C CA . PHE B 1 99 ? -5.375 5.918 0.314 1 98.75 99 PHE B CA 1
ATOM 1703 C C . PHE B 1 99 ? -4.254 6.422 -0.586 1 98.75 99 PHE B C 1
ATOM 1705 O O . PHE B 1 99 ? -3.609 7.43 -0.279 1 98.75 99 PHE B O 1
ATOM 1712 N N . LEU B 1 100 ? -4.059 5.672 -1.626 1 98.5 100 LEU B N 1
ATOM 1713 C CA . LEU B 1 100 ? -3.07 6.043 -2.633 1 98.5 100 LEU B CA 1
ATOM 1714 C C . LEU B 1 100 ? -3.74 6.348 -3.969 1 98.5 100 LEU B C 1
ATOM 1716 O O . LEU B 1 100 ? -4.605 5.594 -4.418 1 98.5 100 LEU B O 1
ATOM 1720 N N . ARG B 1 101 ? -3.324 7.449 -4.574 1 97.69 101 ARG B N 1
ATOM 1721 C CA . ARG B 1 101 ? -3.807 7.789 -5.91 1 97.69 101 ARG B CA 1
ATOM 1722 C C . ARG B 1 101 ? -2.732 8.516 -6.711 1 97.69 101 ARG B C 1
ATOM 1724 O O . ARG B 1 101 ? -2.102 9.453 -6.211 1 97.69 101 ARG B O 1
ATOM 1731 N N . ASP B 1 102 ? -2.572 8.086 -7.875 1 98 102 ASP B N 1
ATOM 1732 C CA . ASP B 1 102 ? -1.68 8.75 -8.82 1 98 102 ASP B CA 1
ATOM 1733 C C . ASP B 1 102 ? -0.28 8.914 -8.234 1 98 102 ASP B C 1
ATOM 1735 O O . ASP B 1 102 ? 0.295 10 -8.273 1 98 102 ASP B O 1
ATOM 1739 N N . CYS B 1 103 ? 0.17 7.887 -7.676 1 98.62 103 CYS B N 1
ATOM 1740 C CA . CYS B 1 103 ? 1.534 7.895 -7.16 1 98.62 103 CYS B CA 1
ATOM 1741 C C . CYS B 1 103 ? 2.453 7.043 -8.031 1 98.62 103 CYS B C 1
ATOM 1743 O O . CYS B 1 103 ? 2.074 5.953 -8.461 1 98.62 103 CYS B O 1
ATOM 1745 N N . GLN B 1 104 ? 3.586 7.633 -8.328 1 98.5 104 GLN B N 1
ATOM 1746 C CA . GLN B 1 104 ? 4.531 6.969 -9.219 1 98.5 104 GLN B CA 1
ATOM 1747 C C . GLN B 1 104 ? 5.926 6.926 -8.602 1 98.5 104 GLN B C 1
ATOM 1749 O O . GLN B 1 104 ? 6.449 7.949 -8.156 1 98.5 104 GLN B O 1
ATOM 1754 N N . ASP B 1 105 ? 6.566 5.742 -8.617 1 98.69 105 ASP B N 1
ATOM 1755 C CA . ASP B 1 105 ? 7.93 5.543 -8.141 1 98.69 105 ASP B CA 1
ATOM 1756 C C . ASP B 1 105 ? 8.078 5.992 -6.688 1 98.69 105 ASP B C 1
ATOM 1758 O O . ASP B 1 105 ? 9.016 6.719 -6.348 1 98.69 105 ASP B O 1
ATOM 1762 N N . CYS B 1 106 ? 7.129 5.645 -5.922 1 98.88 106 CYS B N 1
ATOM 1763 C CA . CYS B 1 106 ? 7.191 5.938 -4.496 1 98.88 106 CYS B CA 1
ATOM 1764 C C . CYS B 1 106 ? 7.43 4.664 -3.689 1 98.88 106 CYS B C 1
ATOM 1766 O O . CYS B 1 106 ? 7.035 3.576 -4.109 1 98.88 106 CYS B O 1
ATOM 1768 N N . VAL B 1 107 ? 8.102 4.84 -2.604 1 98.88 107 VAL B N 1
ATOM 1769 C CA . VAL B 1 107 ? 8.242 3.82 -1.567 1 98.88 107 VAL B CA 1
ATOM 1770 C C . VAL B 1 107 ? 7.488 4.254 -0.312 1 98.88 107 VAL B C 1
ATOM 1772 O O . VAL B 1 107 ? 7.781 5.305 0.265 1 98.88 107 VAL B O 1
ATOM 1775 N N . VAL B 1 108 ? 6.496 3.445 0.08 1 98.81 108 VAL B N 1
ATOM 1776 C CA . VAL B 1 108 ? 5.695 3.756 1.261 1 98.81 108 VAL B CA 1
ATOM 1777 C C . VAL B 1 108 ? 5.883 2.664 2.312 1 98.81 108 VAL B C 1
ATOM 1779 O O . VAL B 1 108 ? 5.586 1.494 2.061 1 98.81 108 VAL B O 1
ATOM 1782 N N . MET B 1 109 ? 6.492 3.021 3.363 1 98.56 109 MET B N 1
ATOM 1783 C CA . MET B 1 109 ? 6.586 2.17 4.547 1 98.56 109 MET B CA 1
ATOM 1784 C C . MET B 1 109 ? 5.59 2.607 5.613 1 98.56 109 MET B C 1
ATOM 1786 O O . MET B 1 109 ? 5.77 3.65 6.246 1 98.56 109 MET B O 1
ATOM 1790 N N . ALA B 1 110 ? 4.566 1.712 5.809 1 98.38 110 ALA B N 1
ATOM 1791 C CA . ALA B 1 110 ? 3.463 2.154 6.656 1 98.38 110 ALA B CA 1
ATOM 1792 C C . ALA B 1 110 ? 3.016 1.043 7.602 1 98.38 110 ALA B C 1
ATOM 1794 O O . ALA B 1 110 ? 2.996 -0.131 7.223 1 98.38 110 ALA B O 1
ATOM 1795 N N . ALA B 1 111 ? 2.732 1.429 8.812 1 97.06 111 ALA B N 1
ATOM 1796 C CA . ALA B 1 111 ? 2.029 0.55 9.742 1 97.06 111 ALA B CA 1
ATOM 1797 C C . ALA B 1 111 ? 0.519 0.746 9.648 1 97.06 111 ALA B C 1
ATOM 1799 O O . ALA B 1 111 ? -0.081 1.42 10.492 1 97.06 111 ALA B O 1
ATOM 1800 N N . CYS B 1 112 ? -0.038 0.224 8.602 1 95.69 112 CYS B N 1
ATOM 1801 C CA . CYS B 1 112 ? -1.459 0.433 8.344 1 95.69 112 CYS B CA 1
ATOM 1802 C C . CYS B 1 112 ? -2.188 -0.896 8.188 1 95.69 112 CYS B C 1
ATOM 1804 O O . CYS B 1 112 ? -1.558 -1.93 7.953 1 95.69 112 CYS B O 1
ATOM 1806 N N . GLY B 1 113 ? -3.553 -0.895 8.445 1 93.5 113 GLY B N 1
ATOM 1807 C CA . GLY B 1 113 ? -4.375 -2.08 8.266 1 93.5 113 GLY B CA 1
ATOM 1808 C C . GLY B 1 113 ? -4.676 -2.371 6.805 1 93.5 113 GLY B C 1
ATOM 1809 O O . GLY B 1 113 ? -4.52 -3.506 6.348 1 93.5 113 GLY B O 1
ATOM 1810 N N . GLN B 1 114 ? -5.094 -1.265 6.152 1 97.38 114 GLN B N 1
ATOM 1811 C CA . GLN B 1 114 ? -5.504 -1.444 4.762 1 97.38 114 GLN B CA 1
ATOM 1812 C C . GLN B 1 114 ? -4.965 -0.321 3.881 1 97.38 114 GLN B C 1
ATOM 1814 O O . GLN B 1 114 ? -4.922 0.838 4.297 1 97.38 114 GLN B O 1
ATOM 1819 N N . PHE B 1 115 ? -4.578 -0.748 2.535 1 98.19 115 PHE B N 1
ATOM 1820 C CA . PHE B 1 115 ? -4.277 0.177 1.449 1 98.19 115 PHE B CA 1
ATOM 1821 C C . PHE B 1 115 ? -5.418 0.214 0.439 1 98.19 115 PHE B C 1
ATOM 1823 O O . PHE B 1 115 ? -5.945 -0.831 0.049 1 98.19 115 PHE B O 1
ATOM 1830 N N . ARG B 1 116 ? -5.707 1.393 0.154 1 98.69 116 ARG B N 1
ATOM 1831 C CA . ARG B 1 116 ? -6.746 1.564 -0.856 1 98.69 116 ARG B CA 1
ATOM 1832 C C . ARG B 1 116 ? -6.234 2.393 -2.031 1 98.69 116 ARG B C 1
ATOM 1834 O O . ARG B 1 116 ? -5.555 3.402 -1.836 1 98.69 116 ARG B O 1
ATOM 1841 N N . THR B 1 117 ? -6.559 1.899 -3.199 1 98.62 117 THR B N 1
ATOM 1842 C CA . THR B 1 117 ? -6.227 2.672 -4.391 1 98.62 117 THR B CA 1
ATOM 1843 C C . THR B 1 117 ? -7.465 3.373 -4.941 1 98.62 117 THR B C 1
ATOM 1845 O O . THR B 1 117 ? -8.578 2.852 -4.844 1 98.62 117 THR B O 1
ATOM 1848 N N . ARG B 1 118 ? -7.211 4.52 -5.477 1 94.38 118 ARG B N 1
ATOM 1849 C CA . ARG B 1 118 ? -8.258 5.297 -6.125 1 94.38 118 ARG B CA 1
ATOM 1850 C C . ARG B 1 118 ? -7.785 5.852 -7.465 1 94.38 118 ARG B C 1
ATOM 1852 O O . ARG B 1 118 ? -6.594 6.098 -7.652 1 94.38 118 ARG B O 1
#